Protein AF-A0A1F9D8D3-F1 (afdb_monomer_lite)

pLDDT: mean 87.21, std 15.72, range [47.0, 98.88]

Secondary structure (DSSP, 8-state):
--HHHHHHHHTSBGGGS---HHHHTHHHHHHHHHHHHHTT-----EEEEESS-EEPTTSSEEEEEGGGSSHHHHHHHSSPPPHHHHHHHHHHHHHHHHHHHTTGGGSHHHHHHH--TTPPP-TTGGGT--TT-SSS--SSGGGT-TTGGGS-HHHHHHHHHHHHH-TT--HHHHTTT-HHHHHHHHHHHHHHHTTTTPPPS------SSBGGG--SBHHHHHT-TTTSS-HHHHHHHHHHHHHSPPPSSTTSPPPPHHHHHHHHHHHHHHHHHHHHHHTT-

Structure (mmCIF, N/CA/C/O backbone):
data_AF-A0A1F9D8D3-F1
#
_entry.id   AF-A0A1F9D8D3-F1
#
loop_
_atom_site.group_PDB
_atom_site.id
_atom_site.type_symbol
_atom_site.label_atom_id
_atom_site.label_alt_id
_atom_site.label_comp_id
_atom_site.label_asym_id
_atom_site.label_entity_id
_atom_site.label_seq_id
_atom_site.pdbx_PDB_ins_code
_atom_site.Cartn_x
_atom_site.Cartn_y
_atom_site.Cartn_z
_atom_site.occupancy
_atom_site.B_iso_or_equiv
_atom_site.auth_seq_id
_atom_site.auth_comp_id
_atom_site.auth_asym_id
_atom_site.auth_atom_id
_atom_site.pdbx_PDB_model_num
ATOM 1 N N . MET A 1 1 ? 10.364 -13.398 -25.931 1.00 59.88 1 MET A N 1
ATOM 2 C CA . MET A 1 1 ? 10.672 -12.319 -26.892 1.00 59.88 1 MET A CA 1
ATOM 3 C C . MET A 1 1 ? 11.866 -12.757 -27.737 1.00 59.88 1 MET A C 1
ATOM 5 O O . MET A 1 1 ? 12.707 -13.462 -27.193 1.00 59.88 1 MET A O 1
ATOM 9 N N . ASN A 1 2 ? 11.916 -12.458 -29.042 1.00 74.12 2 ASN A N 1
ATOM 10 C CA . ASN A 1 2 ? 13.133 -12.704 -29.833 1.00 74.12 2 ASN A CA 1
ATOM 11 C C . ASN A 1 2 ? 14.165 -11.592 -29.557 1.00 74.12 2 ASN A C 1
ATOM 13 O O . ASN A 1 2 ? 13.815 -10.548 -29.011 1.00 74.12 2 ASN A O 1
ATOM 17 N N . GLU A 1 3 ? 15.424 -11.826 -29.913 1.00 68.00 3 GLU A N 1
ATOM 18 C CA . GLU A 1 3 ? 16.549 -10.948 -29.563 1.00 68.00 3 GLU A CA 1
ATOM 19 C C . GLU A 1 3 ? 16.385 -9.514 -30.093 1.00 68.00 3 GLU A C 1
ATOM 21 O O . GLU A 1 3 ? 16.572 -8.553 -29.352 1.00 68.00 3 GLU A O 1
ATOM 26 N N . ILE A 1 4 ? 15.899 -9.366 -31.330 1.00 67.56 4 ILE A N 1
ATOM 27 C CA . ILE A 1 4 ? 15.624 -8.061 -31.955 1.00 67.56 4 ILE A CA 1
ATOM 28 C C . ILE A 1 4 ? 14.554 -7.280 -31.179 1.00 67.56 4 ILE A C 1
ATOM 30 O O . ILE A 1 4 ? 14.721 -6.089 -30.919 1.00 67.56 4 ILE A O 1
ATOM 34 N N . ASN A 1 5 ? 13.458 -7.933 -30.776 1.00 77.00 5 ASN A N 1
ATOM 35 C CA . ASN A 1 5 ? 12.409 -7.264 -30.007 1.00 77.00 5 ASN A CA 1
ATOM 36 C C . ASN A 1 5 ? 12.871 -6.922 -28.585 1.00 77.00 5 ASN A C 1
ATOM 38 O O . ASN A 1 5 ? 12.414 -5.922 -28.043 1.00 77.00 5 ASN A O 1
ATOM 42 N N . TYR A 1 6 ? 13.773 -7.714 -27.996 1.00 77.75 6 TYR A N 1
ATOM 43 C CA . TYR A 1 6 ? 14.328 -7.433 -26.672 1.00 77.75 6 TYR A CA 1
ATOM 44 C C . TYR A 1 6 ? 15.252 -6.211 -26.699 1.00 77.75 6 TYR A C 1
ATOM 46 O O . TYR A 1 6 ? 15.084 -5.310 -25.886 1.00 77.75 6 TYR A O 1
ATOM 54 N N . GLN A 1 7 ? 16.140 -6.113 -27.692 1.00 75.44 7 GLN A N 1
ATOM 55 C CA . GLN A 1 7 ? 16.983 -4.926 -27.888 1.00 75.44 7 GLN A CA 1
ATOM 56 C C . GLN A 1 7 ? 16.155 -3.666 -28.173 1.00 75.44 7 GLN A C 1
ATOM 58 O O . GLN A 1 7 ? 16.416 -2.593 -27.625 1.00 75.44 7 GLN A O 1
ATOM 63 N N . LYS A 1 8 ? 15.092 -3.798 -28.976 1.00 82.94 8 LYS A N 1
ATOM 64 C CA . LYS A 1 8 ? 14.133 -2.707 -29.185 1.00 82.94 8 LYS A CA 1
ATOM 65 C C . LYS A 1 8 ? 13.447 -2.293 -27.879 1.00 82.94 8 LYS A C 1
ATOM 67 O O . LYS A 1 8 ? 13.287 -1.105 -27.630 1.00 82.94 8 LYS A O 1
ATOM 72 N N . PHE A 1 9 ? 13.037 -3.253 -27.054 1.00 88.00 9 PHE A N 1
ATOM 73 C CA . PHE A 1 9 ? 12.418 -2.978 -25.758 1.00 88.00 9 PHE A CA 1
ATOM 74 C C . PHE A 1 9 ? 13.375 -2.235 -24.816 1.00 88.00 9 PHE A C 1
ATOM 76 O O . PHE A 1 9 ? 12.980 -1.220 -24.254 1.00 88.00 9 PHE A O 1
ATOM 83 N N . LEU A 1 10 ? 14.634 -2.673 -24.711 1.00 87.69 10 LEU A N 1
ATOM 84 C CA . LEU A 1 10 ? 15.642 -2.010 -23.877 1.00 87.69 10 LEU A CA 1
ATOM 85 C C . LEU A 1 10 ? 15.897 -0.552 -24.289 1.00 87.69 10 LEU A C 1
ATOM 87 O O . LEU A 1 10 ? 16.064 0.305 -23.433 1.00 87.69 10 LEU A O 1
ATOM 91 N N . THR A 1 11 ? 15.867 -0.259 -25.589 1.00 88.81 11 THR A N 1
ATOM 92 C CA . THR A 1 11 ? 16.087 1.093 -26.134 1.00 88.81 11 THR A CA 1
ATOM 93 C C . THR A 1 11 ? 14.813 1.947 -26.205 1.00 88.81 11 THR A C 1
ATOM 95 O O . THR A 1 11 ? 14.853 3.087 -26.664 1.00 88.81 11 THR A O 1
ATOM 98 N N . THR A 1 12 ? 13.666 1.421 -25.762 1.00 93.19 12 THR A N 1
ATOM 99 C CA . THR A 1 12 ? 12.405 2.174 -25.691 1.00 93.19 12 THR A CA 1
ATOM 100 C C . THR A 1 12 ? 12.367 2.998 -24.404 1.00 93.19 12 THR A C 1
ATOM 102 O O . THR A 1 12 ? 12.692 2.484 -23.332 1.00 93.19 12 THR A O 1
ATOM 105 N N . ARG A 1 13 ? 11.949 4.269 -24.493 1.00 95.50 13 ARG A N 1
ATOM 106 C CA . ARG A 1 13 ? 11.722 5.132 -23.320 1.00 95.50 13 ARG A CA 1
ATOM 107 C C . ARG A 1 13 ? 10.575 4.593 -22.479 1.00 95.50 13 ARG A C 1
ATOM 109 O O . ARG A 1 13 ? 9.560 4.166 -23.027 1.00 95.50 13 ARG A O 1
ATOM 116 N N . ILE A 1 14 ? 10.696 4.661 -21.158 1.00 96.12 14 ILE A N 1
ATOM 117 C CA . ILE A 1 14 ? 9.659 4.175 -20.240 1.00 96.12 14 ILE A CA 1
ATOM 118 C C . ILE A 1 14 ? 8.332 4.906 -20.478 1.00 96.12 14 ILE A C 1
ATOM 120 O O . ILE A 1 14 ? 7.277 4.273 -20.474 1.00 96.12 14 ILE A O 1
ATOM 124 N N . CYS A 1 15 ? 8.376 6.210 -20.762 1.00 96.75 15 CYS A N 1
ATOM 125 C CA . CYS A 1 15 ? 7.186 6.997 -21.075 1.00 96.75 15 CYS A CA 1
ATOM 126 C C . CYS A 1 15 ? 6.476 6.612 -22.384 1.00 96.75 15 CYS A C 1
ATOM 128 O O . CYS A 1 15 ? 5.298 6.935 -22.533 1.00 96.75 15 CYS A O 1
ATOM 130 N N . ASP A 1 16 ? 7.157 5.916 -23.299 1.00 96.94 16 ASP A N 1
ATOM 131 C CA . ASP A 1 16 ? 6.591 5.439 -24.566 1.00 96.94 16 ASP A CA 1
ATOM 132 C C . ASP A 1 16 ? 5.997 4.019 -24.444 1.00 96.94 16 ASP A C 1
ATOM 134 O O . ASP A 1 16 ? 5.454 3.487 -25.415 1.00 96.94 16 ASP A O 1
ATOM 138 N N . LEU A 1 17 ? 6.095 3.376 -23.272 1.00 95.38 17 LEU A N 1
ATOM 139 C CA . LEU A 1 17 ? 5.484 2.070 -23.025 1.00 95.38 17 LEU A CA 1
ATOM 140 C C . LEU A 1 17 ? 3.961 2.207 -22.893 1.00 95.38 17 LEU A C 1
ATOM 142 O O . LEU A 1 17 ? 3.459 2.998 -22.103 1.00 95.38 17 LEU A O 1
ATOM 146 N N . GLU A 1 18 ? 3.202 1.381 -23.607 1.00 94.56 18 GLU A N 1
ATOM 147 C CA . GLU A 1 18 ? 1.744 1.334 -23.462 1.00 94.56 18 GLU A CA 1
ATOM 148 C C . GLU A 1 18 ? 1.361 0.417 -22.292 1.00 94.56 18 GLU A C 1
ATOM 150 O O . GLU A 1 18 ? 1.260 -0.801 -22.445 1.00 94.56 18 GLU A O 1
ATOM 155 N N . LEU A 1 19 ? 1.186 0.995 -21.098 1.00 96.44 19 LEU A N 1
ATOM 156 C CA . LEU A 1 19 ? 0.877 0.248 -19.872 1.00 96.44 19 LEU A CA 1
ATOM 157 C C . LEU A 1 19 ? -0.517 0.596 -19.325 1.00 96.44 19 LEU A C 1
ATOM 159 O O . LEU A 1 19 ? -0.815 1.767 -19.078 1.00 96.44 19 LEU A O 1
ATOM 163 N N . ASP A 1 20 ? -1.336 -0.425 -19.036 1.00 96.19 20 ASP A N 1
ATOM 164 C CA . ASP A 1 20 ? -2.624 -0.283 -18.339 1.00 96.19 20 ASP A CA 1
ATOM 165 C C . ASP A 1 20 ? -2.621 -1.039 -17.004 1.00 96.19 20 ASP A C 1
ATOM 167 O O . ASP A 1 20 ? -2.599 -2.270 -16.937 1.00 96.19 20 ASP A O 1
ATOM 171 N N . VAL A 1 21 ? -2.688 -0.281 -15.908 1.00 97.31 21 VAL A N 1
ATOM 172 C CA . VAL A 1 21 ? -2.700 -0.831 -14.548 1.00 97.31 21 VAL A CA 1
ATOM 173 C C . VAL A 1 21 ? -3.919 -1.716 -14.288 1.00 97.31 21 VAL A C 1
ATOM 175 O O . VAL A 1 21 ? -3.817 -2.696 -13.550 1.00 97.31 21 VAL A O 1
ATOM 178 N N . ASN A 1 22 ? -5.067 -1.422 -14.902 1.00 96.56 22 ASN A N 1
ATOM 179 C CA . ASN A 1 22 ? -6.290 -2.197 -14.708 1.00 96.56 22 ASN A CA 1
ATOM 180 C C . ASN A 1 22 ? -6.189 -3.569 -15.361 1.00 96.56 22 ASN A C 1
ATOM 182 O O . ASN A 1 22 ? -6.696 -4.539 -14.798 1.00 96.56 22 ASN A O 1
ATOM 186 N N . GLU A 1 23 ? -5.523 -3.653 -16.513 1.00 96.62 23 GLU A N 1
ATOM 187 C CA . GLU A 1 23 ? -5.262 -4.912 -17.200 1.00 96.62 23 GLU A CA 1
ATOM 188 C C . GLU A 1 23 ? -4.209 -5.729 -16.441 1.00 96.62 23 GLU A C 1
ATOM 190 O O . GLU A 1 23 ? -4.493 -6.844 -15.989 1.00 96.62 23 GLU A O 1
ATOM 195 N N . SER A 1 24 ? -3.030 -5.149 -16.198 1.00 96.00 24 SER A N 1
ATOM 196 C CA . SER A 1 24 ? -1.906 -5.830 -15.542 1.00 96.00 24 SER A CA 1
ATOM 197 C C . SER A 1 24 ? -2.245 -6.345 -14.139 1.00 96.00 24 SER A C 1
ATOM 199 O O . SER A 1 24 ? -1.792 -7.420 -13.731 1.00 96.00 24 SER A O 1
ATOM 201 N N . MET A 1 25 ? -3.067 -5.601 -13.391 1.00 97.25 25 MET A N 1
ATOM 202 C CA . MET A 1 25 ? -3.393 -5.896 -11.992 1.00 97.25 25 MET A CA 1
ATOM 203 C C . MET A 1 25 ? -4.786 -6.507 -11.808 1.00 97.25 25 MET A C 1
ATOM 205 O O . MET A 1 25 ? -5.188 -6.760 -10.669 1.00 97.25 25 MET A O 1
ATOM 209 N N . ALA A 1 26 ? -5.513 -6.806 -12.892 1.00 97.81 26 ALA A N 1
ATOM 210 C CA . ALA A 1 26 ? -6.924 -7.207 -12.870 1.00 97.81 26 ALA A CA 1
ATOM 211 C C . ALA A 1 26 ? -7.250 -8.293 -11.830 1.00 97.81 26 ALA A C 1
ATOM 213 O O . ALA A 1 26 ? -8.232 -8.201 -11.086 1.00 97.81 26 ALA A O 1
ATOM 214 N N . HIS A 1 27 ? -6.419 -9.335 -11.752 1.00 97.25 27 HIS A N 1
ATOM 215 C CA . HIS A 1 27 ? -6.634 -10.462 -10.845 1.00 97.25 27 HIS A CA 1
ATOM 216 C C . HIS A 1 27 ? -6.454 -10.083 -9.363 1.00 97.25 27 HIS A C 1
ATOM 218 O O . HIS A 1 27 ? -7.226 -10.542 -8.516 1.00 97.25 27 HIS A O 1
ATOM 224 N N . LEU A 1 28 ? -5.490 -9.213 -9.050 1.00 98.38 28 LEU A N 1
ATOM 225 C CA . LEU A 1 28 ? -5.250 -8.691 -7.701 1.00 98.38 28 LEU A CA 1
ATOM 226 C C . LEU A 1 28 ? -6.331 -7.678 -7.319 1.00 98.38 28 LEU A C 1
ATOM 228 O O . LEU A 1 28 ? -6.905 -7.764 -6.235 1.00 98.38 28 LEU A O 1
ATOM 232 N N . PHE A 1 29 ? -6.706 -6.794 -8.244 1.00 98.62 29 PHE A N 1
ATOM 233 C CA . PHE A 1 29 ? -7.793 -5.834 -8.053 1.00 98.62 29 PHE A CA 1
ATOM 234 C C . PHE A 1 29 ? -9.133 -6.520 -7.824 1.00 98.62 29 PHE A C 1
ATOM 236 O O . PHE A 1 29 ? -9.887 -6.108 -6.947 1.00 98.62 29 PHE A O 1
ATOM 243 N N . LYS A 1 30 ? -9.423 -7.619 -8.527 1.00 98.50 30 LYS A N 1
ATOM 244 C CA . LYS A 1 30 ? -10.623 -8.426 -8.270 1.00 98.50 30 LYS A CA 1
ATOM 245 C C . LYS A 1 30 ? -10.649 -8.969 -6.839 1.00 98.50 30 LYS A C 1
ATOM 247 O O . LYS A 1 30 ? -11.712 -8.975 -6.216 1.00 98.50 30 LYS A O 1
ATOM 252 N N . ARG A 1 31 ? -9.500 -9.415 -6.316 1.00 98.50 31 ARG A N 1
ATOM 253 C CA . ARG A 1 31 ? -9.375 -9.886 -4.929 1.00 98.50 31 ARG A CA 1
ATOM 254 C C . ARG A 1 31 ? -9.556 -8.741 -3.936 1.00 98.50 31 ARG A C 1
ATOM 256 O O . ARG A 1 31 ? -10.418 -8.852 -3.072 1.00 98.50 31 ARG A O 1
ATOM 263 N N . LEU A 1 32 ? -8.824 -7.641 -4.100 1.00 98.75 32 LEU A N 1
ATOM 264 C CA . LEU A 1 32 ? -8.936 -6.464 -3.236 1.00 98.75 32 LEU A CA 1
ATOM 265 C C . LEU A 1 32 ? -10.369 -5.914 -3.218 1.00 98.75 32 LEU A C 1
ATOM 267 O O . LEU A 1 32 ? -10.933 -5.668 -2.158 1.00 98.75 32 LEU A O 1
ATOM 271 N N . LYS A 1 33 ? -11.007 -5.803 -4.388 1.00 98.56 33 LYS A N 1
ATOM 272 C CA . LYS A 1 33 ? -12.400 -5.356 -4.516 1.00 98.56 33 LYS A CA 1
ATOM 273 C C . LYS A 1 33 ? -13.371 -6.270 -3.774 1.00 98.56 33 LYS A C 1
ATOM 275 O O . LYS A 1 33 ? -14.343 -5.785 -3.203 1.00 98.56 33 LYS A O 1
ATOM 280 N N . LYS A 1 34 ? -13.127 -7.586 -3.772 1.00 98.56 34 LYS A N 1
ATOM 281 C CA . LYS A 1 34 ? -13.914 -8.527 -2.967 1.00 98.56 34 LYS A CA 1
ATOM 282 C C . LYS A 1 34 ? -13.719 -8.252 -1.474 1.00 98.56 34 LYS A C 1
ATOM 284 O O . LYS A 1 34 ? -14.718 -8.128 -0.780 1.00 98.56 34 LYS A O 1
ATOM 289 N N . GLU A 1 35 ? -12.475 -8.130 -1.016 1.00 98.62 35 GLU A N 1
ATOM 290 C CA . GLU A 1 35 ? -12.149 -7.872 0.396 1.00 98.62 35 GLU A CA 1
ATOM 291 C C . GLU A 1 35 ? -12.811 -6.570 0.887 1.00 98.62 35 GLU A C 1
ATOM 293 O O . GLU A 1 35 ? -13.525 -6.586 1.884 1.00 98.62 35 GLU A O 1
ATOM 298 N N . LEU A 1 36 ? -12.713 -5.472 0.131 1.00 98.62 36 LEU A N 1
ATOM 299 C CA . LEU A 1 36 ? -13.380 -4.204 0.470 1.00 98.62 36 LEU A CA 1
ATOM 300 C C . LEU A 1 36 ? -14.911 -4.321 0.510 1.00 98.62 36 LEU A C 1
ATOM 302 O O . LEU A 1 36 ? -15.562 -3.791 1.414 1.00 98.62 36 LEU A O 1
ATOM 306 N N . ARG A 1 37 ? -15.498 -5.032 -0.460 1.00 98.19 37 ARG A N 1
ATOM 307 C CA . ARG A 1 37 ? -16.950 -5.233 -0.543 1.00 98.19 37 ARG A CA 1
ATOM 308 C C . ARG A 1 37 ? -17.484 -6.064 0.619 1.00 98.19 37 ARG A C 1
ATOM 310 O O . ARG A 1 37 ? -18.568 -5.759 1.110 1.00 98.19 37 ARG A O 1
ATOM 317 N N . ASP A 1 38 ? -16.750 -7.084 1.053 1.00 98.06 38 ASP A N 1
ATOM 318 C CA . ASP A 1 38 ? -17.148 -7.929 2.184 1.00 98.06 38 ASP A CA 1
ATOM 319 C C . ASP A 1 38 ? -17.270 -7.093 3.479 1.00 98.06 38 ASP A C 1
ATOM 321 O O . ASP A 1 38 ? -18.136 -7.361 4.311 1.00 98.06 38 ASP A O 1
ATOM 325 N N . HIS A 1 39 ? -16.508 -5.997 3.578 1.00 98.19 39 HIS A N 1
ATOM 326 C CA . HIS A 1 39 ? -16.597 -4.998 4.650 1.00 98.19 39 HIS A CA 1
ATOM 327 C C . HIS A 1 39 ? -17.449 -3.763 4.307 1.00 98.19 39 HIS A C 1
ATOM 329 O O . HIS A 1 39 ? -17.473 -2.796 5.066 1.00 98.19 39 HIS A O 1
ATOM 335 N N . ARG A 1 40 ? -18.190 -3.783 3.189 1.00 98.44 40 ARG A N 1
ATOM 336 C CA . ARG A 1 40 ? -19.093 -2.700 2.748 1.00 98.44 40 ARG A CA 1
ATOM 337 C C . ARG A 1 40 ? -18.404 -1.331 2.605 1.00 98.44 40 ARG A C 1
ATOM 339 O O . ARG A 1 40 ? -19.054 -0.295 2.753 1.00 98.44 40 ARG A O 1
ATOM 346 N N . ILE A 1 41 ? -17.112 -1.323 2.281 1.00 98.56 41 ILE A N 1
ATOM 347 C CA . ILE A 1 41 ? -16.362 -0.109 1.948 1.00 98.56 41 ILE A CA 1
ATOM 348 C C . ILE A 1 41 ? -16.681 0.257 0.494 1.00 98.56 41 ILE A C 1
ATOM 350 O O . ILE A 1 41 ? -16.444 -0.543 -0.412 1.00 98.56 41 ILE A O 1
ATOM 354 N N . LEU A 1 42 ? -17.237 1.453 0.266 1.00 98.31 42 LEU A N 1
ATOM 355 C CA . LEU A 1 42 ? -17.640 1.903 -1.076 1.00 98.31 42 LEU A CA 1
ATOM 356 C C . LEU A 1 42 ? -16.485 2.512 -1.884 1.00 98.31 42 LEU A C 1
ATOM 358 O O . LEU A 1 42 ? -16.558 2.569 -3.111 1.00 98.31 42 LEU A O 1
ATOM 362 N N . LEU A 1 43 ? -15.412 2.947 -1.217 1.00 98.31 43 LEU A N 1
ATOM 363 C CA . LEU A 1 43 ? -14.237 3.504 -1.880 1.00 98.31 43 LEU A CA 1
ATOM 364 C C . LEU A 1 43 ? -13.572 2.478 -2.811 1.00 98.31 43 LEU A C 1
ATOM 366 O O . LEU A 1 43 ? -13.170 1.397 -2.379 1.00 98.31 43 LEU A O 1
ATOM 370 N N . TRP A 1 44 ? -13.349 2.884 -4.060 1.00 98.25 44 TRP A N 1
ATOM 371 C CA . TRP A 1 44 ? -12.373 2.264 -4.950 1.00 98.25 44 TRP A CA 1
ATOM 372 C C . TRP A 1 44 ? -11.246 3.269 -5.235 1.00 98.25 44 TRP A C 1
ATOM 374 O O . TRP A 1 44 ? -11.543 4.343 -5.770 1.00 98.25 44 TRP A O 1
ATOM 384 N N . PRO A 1 45 ? -9.988 2.974 -4.852 1.00 98.19 45 PRO A N 1
ATOM 385 C CA . PRO A 1 45 ? -8.866 3.866 -5.119 1.00 98.19 45 PRO A CA 1
ATOM 386 C C . PRO A 1 45 ? -8.613 4.090 -6.614 1.00 98.19 45 PRO A C 1
ATOM 388 O O . PRO A 1 45 ? -9.007 3.301 -7.474 1.00 98.19 45 PRO A O 1
ATOM 391 N N . ASP A 1 46 ? -7.927 5.186 -6.906 1.00 98.19 46 ASP A N 1
ATOM 392 C CA . ASP A 1 46 ? -7.502 5.572 -8.246 1.00 98.19 46 ASP A CA 1
ATOM 393 C C . ASP A 1 46 ? -6.080 5.052 -8.498 1.00 98.19 46 ASP A C 1
ATOM 395 O O . ASP A 1 46 ? -5.095 5.675 -8.111 1.00 98.19 46 ASP A O 1
ATOM 399 N N . PHE A 1 47 ? -5.970 3.858 -9.074 1.00 98.62 47 PHE A N 1
ATOM 400 C CA . PHE A 1 47 ? -4.675 3.231 -9.330 1.00 98.62 47 PHE A CA 1
ATOM 401 C C . PHE A 1 47 ? -4.036 3.771 -10.612 1.00 98.62 47 PHE A C 1
ATOM 403 O O . PHE A 1 47 ? -4.722 3.960 -11.616 1.00 98.62 47 PHE A O 1
ATOM 410 N N . TYR A 1 48 ? -2.719 3.965 -10.592 1.00 98.50 48 TYR A N 1
ATOM 411 C CA . TYR A 1 48 ? -1.917 4.343 -11.759 1.00 98.50 48 TYR A CA 1
ATOM 412 C C . TYR A 1 48 ? -0.523 3.716 -11.676 1.00 98.50 48 TYR A C 1
ATOM 414 O O . TYR A 1 48 ? -0.095 3.291 -10.604 1.00 98.50 48 TYR A O 1
ATOM 422 N N . PHE A 1 49 ? 0.188 3.663 -12.804 1.00 98.38 49 PHE A N 1
ATOM 423 C CA . PHE A 1 49 ? 1.593 3.268 -12.808 1.00 98.38 49 PHE A CA 1
ATOM 424 C C . PHE A 1 49 ? 2.505 4.460 -12.507 1.00 98.38 49 PHE A C 1
ATOM 426 O O . PHE A 1 49 ? 2.445 5.487 -13.188 1.00 98.38 49 PHE A O 1
ATOM 433 N N . GLY A 1 50 ? 3.364 4.304 -11.509 1.00 97.06 50 GLY A N 1
ATOM 434 C CA . GLY A 1 50 ? 4.423 5.243 -11.163 1.00 97.06 50 GLY A CA 1
ATOM 435 C C . GLY A 1 50 ? 5.760 4.540 -10.957 1.00 97.06 50 GLY A C 1
ATOM 436 O O . GLY A 1 50 ? 5.907 3.359 -11.272 1.00 97.06 50 GLY A O 1
ATOM 437 N N . ASN A 1 51 ? 6.750 5.266 -10.450 1.00 93.19 51 ASN A N 1
ATOM 438 C CA . ASN A 1 51 ? 8.092 4.740 -10.184 1.00 93.19 51 ASN A CA 1
ATOM 439 C C . ASN A 1 51 ? 8.175 3.869 -8.914 1.00 93.19 51 ASN A C 1
ATOM 441 O O . ASN A 1 51 ? 8.976 2.939 -8.864 1.00 93.19 51 ASN A O 1
ATOM 445 N N . GLU A 1 52 ? 7.341 4.133 -7.907 1.00 93.75 52 GLU A N 1
ATOM 446 C CA . GLU A 1 52 ? 7.338 3.413 -6.627 1.00 93.75 52 GLU A CA 1
ATOM 447 C C . GLU A 1 52 ? 5.920 3.154 -6.091 1.00 93.75 52 GLU A C 1
ATOM 449 O O . GLU A 1 52 ? 4.937 3.685 -6.610 1.00 93.75 52 GLU A O 1
ATOM 454 N N . TRP A 1 53 ? 5.798 2.308 -5.064 1.00 95.88 53 TRP A N 1
ATOM 455 C CA . TRP A 1 53 ? 4.540 2.121 -4.336 1.00 95.88 53 TRP A CA 1
ATOM 456 C C . TRP A 1 53 ? 4.232 3.344 -3.475 1.00 95.88 53 TRP A C 1
ATOM 458 O O . TRP A 1 53 ? 5.123 3.875 -2.816 1.00 95.88 53 TRP A O 1
ATOM 468 N N . GLY A 1 54 ? 2.963 3.748 -3.420 1.00 96.75 54 GLY A N 1
ATOM 469 C CA . GLY A 1 54 ? 2.533 4.741 -2.440 1.00 96.75 54 GLY A CA 1
ATOM 470 C C . GLY A 1 54 ? 1.153 5.328 -2.697 1.00 96.75 54 GLY A C 1
ATOM 471 O O . GLY A 1 54 ? 0.731 5.523 -3.838 1.00 96.75 54 GLY A O 1
ATOM 472 N N . CYS A 1 55 ? 0.448 5.663 -1.625 1.00 97.94 55 CYS A N 1
ATOM 473 C CA . CYS A 1 55 ? -0.752 6.482 -1.665 1.00 97.94 55 CYS A CA 1
ATOM 474 C C . CYS A 1 55 ? -0.381 7.967 -1.599 1.00 97.94 55 CYS A C 1
ATOM 476 O O . CYS A 1 55 ? 0.294 8.425 -0.676 1.00 97.94 55 CYS A O 1
ATOM 478 N N . VAL A 1 56 ? -0.880 8.764 -2.545 1.00 97.12 56 VAL A N 1
ATOM 479 C CA . VAL A 1 56 ? -0.612 10.206 -2.547 1.00 97.12 56 VAL A CA 1
ATOM 480 C C . VAL A 1 56 ? -1.278 10.857 -1.331 1.00 97.12 56 VAL A C 1
ATOM 482 O O . VAL A 1 56 ? -2.469 10.669 -1.074 1.00 97.12 56 VAL A O 1
ATOM 485 N N . ASN A 1 57 ? -0.506 11.645 -0.577 1.00 95.88 57 ASN A N 1
ATOM 486 C CA . ASN A 1 57 ? -0.931 12.237 0.693 1.00 95.88 57 ASN A CA 1
ATOM 487 C C . ASN A 1 57 ? -2.290 12.954 0.582 1.00 95.88 57 ASN A C 1
ATOM 489 O O . ASN A 1 57 ? -2.447 13.912 -0.184 1.00 95.88 57 ASN A O 1
ATOM 493 N N . LYS A 1 58 ? -3.264 12.525 1.396 1.00 96.94 58 LYS A N 1
ATOM 494 C CA . LYS A 1 58 ? -4.648 13.042 1.434 1.00 96.94 58 LYS A CA 1
ATOM 495 C C . LYS A 1 58 ? -5.420 12.905 0.108 1.00 96.94 58 LYS A C 1
ATOM 497 O O . LYS A 1 58 ? -6.371 13.659 -0.121 1.00 96.94 58 LYS A O 1
ATOM 502 N N . LYS A 1 59 ? -5.041 11.965 -0.760 1.00 98.19 59 LYS A N 1
ATOM 503 C CA . LYS A 1 59 ? -5.713 11.642 -2.033 1.00 98.19 59 LYS A CA 1
ATOM 504 C C . LYS A 1 59 ? -6.100 10.171 -2.072 1.00 98.19 59 LYS A C 1
ATOM 506 O O . LYS A 1 59 ? -5.615 9.379 -1.282 1.00 98.19 59 LYS A O 1
ATOM 511 N N . ILE A 1 60 ? -6.968 9.797 -3.003 1.00 98.38 60 ILE A N 1
ATOM 512 C CA . ILE A 1 60 ? -7.356 8.387 -3.182 1.00 98.38 60 ILE A CA 1
ATOM 513 C C . ILE A 1 60 ? -6.499 7.662 -4.226 1.00 98.38 60 ILE A C 1
ATOM 515 O O . ILE A 1 60 ? -6.818 6.534 -4.593 1.00 98.38 60 ILE A O 1
ATOM 519 N 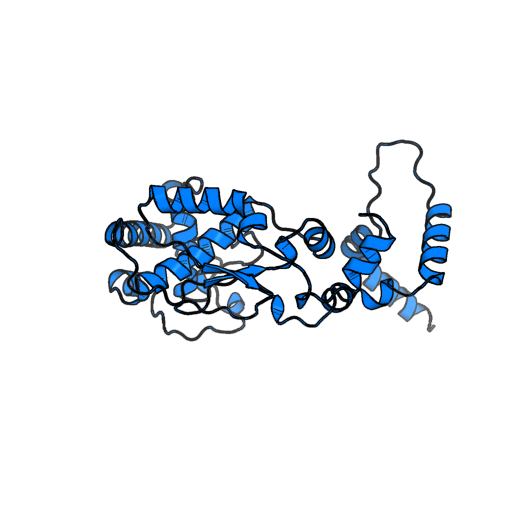N . SER A 1 61 ? -5.467 8.328 -4.746 1.00 98.62 61 SER A N 1
ATOM 520 C CA . SER A 1 61 ? -4.638 7.811 -5.828 1.00 98.62 61 SER A CA 1
ATOM 521 C C . SER A 1 61 ? -3.478 6.982 -5.283 1.00 98.62 61 SER A C 1
ATOM 523 O O . SER A 1 61 ? -2.745 7.448 -4.408 1.00 98.62 61 SER A O 1
ATOM 525 N N . ILE A 1 62 ? -3.316 5.770 -5.815 1.00 98.69 62 ILE A N 1
ATOM 526 C CA . ILE A 1 62 ? -2.298 4.798 -5.403 1.00 98.69 62 ILE A CA 1
ATOM 527 C C . ILE A 1 62 ? -1.384 4.506 -6.591 1.00 98.69 62 ILE A C 1
ATOM 529 O O . ILE A 1 62 ? -1.841 4.019 -7.628 1.00 98.69 62 ILE A O 1
ATOM 533 N N . SER A 1 63 ? -0.096 4.783 -6.412 1.00 98.50 63 SER A N 1
ATOM 534 C CA . SER A 1 63 ? 0.953 4.410 -7.351 1.00 98.50 63 SER A CA 1
ATOM 535 C C . SER A 1 63 ? 1.274 2.924 -7.219 1.00 98.50 63 SER A C 1
ATOM 537 O O . SER A 1 63 ? 1.497 2.414 -6.117 1.00 98.50 63 SER A O 1
ATOM 539 N N . VAL A 1 64 ? 1.296 2.238 -8.358 1.00 98.25 64 VAL A N 1
ATOM 540 C CA . VAL A 1 64 ? 1.828 0.887 -8.538 1.00 98.25 64 VAL A CA 1
ATOM 541 C C . VAL A 1 64 ? 3.123 1.023 -9.340 1.00 98.25 64 VAL A C 1
ATOM 543 O O . VAL A 1 64 ? 3.102 1.699 -10.367 1.00 98.25 64 VAL A O 1
ATOM 546 N N . PRO A 1 65 ? 4.237 0.382 -8.959 1.00 97.06 65 PRO A N 1
ATOM 547 C CA . PRO A 1 65 ? 5.446 0.451 -9.762 1.00 97.06 65 PRO A CA 1
ATOM 548 C C . PRO A 1 65 ? 5.235 -0.099 -11.177 1.00 97.06 65 PRO A C 1
ATOM 550 O O . PRO A 1 65 ? 4.758 -1.226 -11.352 1.00 97.06 65 PRO A O 1
ATOM 553 N N . PHE A 1 66 ? 5.601 0.687 -12.191 1.00 97.06 66 PHE A N 1
ATOM 554 C CA . PHE A 1 66 ? 5.399 0.346 -13.603 1.00 97.06 66 PHE A CA 1
ATOM 555 C C . PHE A 1 66 ? 6.109 -0.950 -13.997 1.00 97.06 66 PHE A C 1
ATOM 557 O O . PHE A 1 66 ? 5.610 -1.698 -14.835 1.00 97.06 66 PHE A O 1
ATOM 564 N N . TYR A 1 67 ? 7.224 -1.280 -13.340 1.00 94.81 67 TYR A N 1
ATOM 565 C CA . TYR A 1 67 ? 7.966 -2.504 -13.618 1.00 94.81 67 TYR A CA 1
ATOM 566 C C . TYR A 1 67 ? 7.202 -3.794 -13.259 1.00 94.81 67 TYR A C 1
ATOM 568 O O . TYR A 1 67 ? 7.609 -4.894 -13.627 1.00 94.81 67 TYR A O 1
ATOM 576 N N . LEU A 1 68 ? 6.047 -3.684 -12.590 1.00 96.00 68 LEU A N 1
ATOM 577 C CA . LEU A 1 68 ? 5.120 -4.794 -12.352 1.00 96.00 68 LEU A CA 1
ATOM 578 C C . LEU A 1 68 ? 4.087 -4.987 -13.477 1.00 96.00 68 LEU A C 1
ATOM 580 O O . LEU A 1 68 ? 3.276 -5.916 -13.393 1.00 96.00 68 LEU A O 1
ATOM 584 N N . ALA A 1 69 ? 4.093 -4.149 -14.516 1.00 95.62 69 ALA A N 1
ATOM 585 C CA . ALA A 1 69 ? 3.065 -4.150 -15.552 1.00 95.62 69 ALA A CA 1
ATOM 586 C C . ALA A 1 69 ? 3.121 -5.382 -16.467 1.00 95.62 69 ALA A C 1
ATOM 588 O O . ALA A 1 69 ? 2.090 -6.014 -16.708 1.00 95.62 69 ALA A O 1
ATOM 589 N N . THR A 1 70 ? 4.313 -5.752 -16.947 1.00 93.38 70 THR A N 1
ATOM 590 C CA . THR A 1 70 ? 4.497 -6.810 -17.957 1.00 93.38 70 THR A CA 1
ATOM 591 C C . THR A 1 70 ? 5.530 -7.857 -17.521 1.00 93.38 70 THR A C 1
ATOM 593 O O . THR A 1 70 ? 6.345 -7.593 -16.631 1.00 93.38 70 THR A O 1
ATOM 596 N N . PRO A 1 71 ? 5.517 -9.075 -18.100 1.00 90.69 71 PRO A N 1
ATOM 597 C CA . PRO A 1 71 ? 6.543 -10.089 -17.840 1.00 90.69 71 PRO A CA 1
ATOM 598 C C . PRO A 1 71 ? 7.973 -9.628 -18.159 1.00 90.69 71 PRO A C 1
ATOM 600 O O . PRO A 1 71 ? 8.911 -10.021 -17.465 1.00 90.69 71 PRO A O 1
ATOM 603 N N . GLU A 1 72 ? 8.146 -8.803 -19.188 1.00 90.12 72 GLU A N 1
ATOM 604 C CA . GLU A 1 72 ? 9.440 -8.273 -19.621 1.00 90.12 72 GLU A CA 1
ATOM 605 C C . GLU A 1 72 ? 10.029 -7.336 -18.567 1.00 90.12 72 GLU A C 1
ATOM 607 O O . GLU A 1 72 ? 11.150 -7.552 -18.112 1.00 90.12 72 GLU A O 1
ATOM 612 N N . LEU A 1 73 ? 9.239 -6.365 -18.103 1.00 93.19 73 LEU A N 1
ATOM 613 C CA . LEU A 1 73 ? 9.649 -5.427 -17.057 1.00 93.19 73 LEU A CA 1
ATOM 614 C C . LEU A 1 73 ? 9.942 -6.144 -15.731 1.00 93.19 73 LEU A C 1
ATOM 616 O O . LEU A 1 73 ? 10.948 -5.884 -15.077 1.00 93.19 73 LEU A O 1
ATOM 620 N N . LYS A 1 74 ? 9.114 -7.133 -15.383 1.00 90.75 74 LYS A N 1
ATOM 621 C CA . LYS A 1 74 ? 9.343 -8.024 -14.238 1.00 90.75 74 LYS A CA 1
ATOM 622 C C . LYS A 1 74 ? 10.670 -8.772 -14.345 1.00 90.75 74 LYS A C 1
ATOM 624 O O . LYS A 1 74 ? 11.357 -8.980 -13.350 1.00 90.75 74 LYS A O 1
ATOM 629 N N . THR A 1 75 ? 11.031 -9.202 -15.549 1.00 86.94 75 THR A N 1
ATOM 630 C CA . THR A 1 75 ? 12.293 -9.910 -15.772 1.00 86.94 75 THR A CA 1
ATOM 631 C C . THR A 1 75 ? 13.492 -8.984 -15.569 1.00 86.94 75 THR A C 1
ATOM 633 O O . THR A 1 75 ? 14.466 -9.431 -14.966 1.00 86.94 75 THR A O 1
ATOM 636 N N . LEU A 1 76 ? 13.403 -7.719 -16.004 1.00 87.56 76 LEU A N 1
ATOM 637 C CA . LEU A 1 76 ? 14.443 -6.709 -15.768 1.00 87.56 76 LEU A CA 1
ATOM 638 C C . LEU A 1 76 ? 14.637 -6.407 -14.280 1.00 87.56 76 LEU A C 1
ATOM 640 O O . LEU A 1 76 ? 15.769 -6.363 -13.809 1.00 87.56 76 LEU A O 1
ATOM 644 N N . GLU A 1 77 ? 13.543 -6.291 -13.526 1.00 89.00 77 GLU A N 1
ATOM 645 C CA . GLU A 1 77 ? 13.610 -6.041 -12.082 1.00 89.00 77 GLU A CA 1
ATOM 646 C C . GLU A 1 77 ? 14.300 -7.185 -11.315 1.00 89.00 77 GLU A C 1
ATOM 648 O O . GLU A 1 77 ? 15.024 -6.980 -10.340 1.00 89.00 77 GLU A O 1
ATOM 653 N N . GLY A 1 78 ? 14.111 -8.425 -11.771 1.00 79.88 78 GLY A N 1
ATOM 654 C CA . GLY A 1 78 ? 14.831 -9.605 -11.293 1.00 79.88 78 GLY A CA 1
ATOM 655 C C . GLY A 1 78 ? 14.386 -10.156 -9.930 1.00 79.88 78 GLY A C 1
ATOM 656 O O . GLY A 1 78 ? 14.450 -11.375 -9.741 1.00 79.88 78 GLY A O 1
ATOM 657 N N . ASP A 1 79 ? 13.909 -9.312 -9.009 1.00 80.06 79 ASP A N 1
ATOM 658 C CA . ASP A 1 79 ? 13.349 -9.696 -7.701 1.00 80.06 79 ASP A CA 1
ATOM 659 C C . ASP A 1 79 ? 11.874 -9.286 -7.582 1.00 80.06 79 ASP A C 1
ATOM 661 O O . ASP A 1 79 ? 11.486 -8.370 -6.862 1.00 80.06 79 ASP A O 1
ATOM 665 N N . VAL A 1 80 ? 11.034 -9.948 -8.378 1.00 83.50 80 VAL A N 1
ATOM 666 C CA . VAL A 1 80 ? 9.615 -9.602 -8.488 1.00 83.50 80 VAL A CA 1
ATOM 667 C C . VAL A 1 80 ? 8.848 -10.133 -7.277 1.00 83.50 80 VAL A C 1
ATOM 669 O O . VAL A 1 80 ? 8.867 -11.349 -7.045 1.00 83.50 80 VAL A O 1
ATOM 672 N N . PRO A 1 81 ? 8.092 -9.280 -6.562 1.00 89.62 81 PRO A N 1
ATOM 673 C CA . PRO A 1 81 ? 7.270 -9.723 -5.449 1.00 89.62 81 PRO A CA 1
ATOM 674 C C . PRO A 1 81 ? 6.205 -10.719 -5.916 1.00 89.62 81 PRO A C 1
ATOM 676 O O . PRO A 1 81 ? 5.595 -10.593 -6.982 1.00 89.62 81 PRO A O 1
ATOM 679 N N . THR A 1 82 ? 5.943 -11.718 -5.084 1.00 94.12 82 THR A N 1
ATOM 680 C CA . THR A 1 82 ? 4.850 -12.668 -5.285 1.00 94.12 82 THR A CA 1
ATOM 681 C C . THR A 1 82 ? 3.492 -11.966 -5.229 1.00 94.12 82 THR A C 1
ATOM 683 O O . THR A 1 82 ? 3.328 -10.906 -4.627 1.00 94.12 82 THR A O 1
ATOM 686 N N . ASN A 1 83 ? 2.455 -12.601 -5.779 1.00 95.69 83 ASN A N 1
ATOM 687 C CA . ASN A 1 83 ? 1.093 -12.061 -5.714 1.00 95.69 83 ASN A CA 1
ATOM 688 C C . ASN A 1 83 ? 0.608 -11.790 -4.276 1.00 95.69 83 ASN A C 1
ATOM 690 O O . ASN A 1 83 ? -0.177 -10.869 -4.066 1.00 95.69 83 ASN A O 1
ATOM 694 N N . GLU A 1 84 ? 1.043 -12.575 -3.284 1.00 95.88 84 GLU A N 1
ATOM 695 C CA . GLU A 1 84 ? 0.674 -12.330 -1.881 1.00 95.88 84 GLU A CA 1
ATOM 696 C C . GLU A 1 84 ? 1.423 -11.126 -1.293 1.00 95.88 84 GLU A C 1
ATOM 698 O O . GLU A 1 84 ? 0.837 -10.369 -0.523 1.00 95.88 84 GLU A O 1
ATOM 703 N N . GLU A 1 85 ? 2.681 -10.909 -1.676 1.00 95.75 85 GLU A N 1
ATOM 704 C CA . GLU A 1 85 ? 3.441 -9.710 -1.304 1.00 95.75 85 GLU A CA 1
ATOM 705 C C . GLU A 1 85 ? 2.821 -8.459 -1.924 1.00 95.75 85 GLU A C 1
ATOM 707 O O . GLU A 1 85 ? 2.519 -7.506 -1.211 1.00 95.75 85 GLU A O 1
ATOM 712 N N . ILE A 1 86 ? 2.486 -8.503 -3.214 1.00 97.25 86 ILE A N 1
ATOM 713 C CA . ILE A 1 86 ? 1.792 -7.394 -3.872 1.00 97.25 86 ILE A CA 1
ATOM 714 C C . ILE A 1 86 ? 0.435 -7.119 -3.207 1.00 97.25 86 ILE A C 1
ATOM 716 O O . ILE A 1 86 ? 0.085 -5.965 -2.971 1.00 97.25 86 ILE A O 1
ATOM 720 N N . MET A 1 87 ? -0.332 -8.159 -2.855 1.00 98.19 87 MET A N 1
ATOM 721 C CA . MET A 1 87 ? -1.589 -7.976 -2.118 1.00 98.19 87 MET A CA 1
ATOM 722 C C . MET A 1 87 ? -1.379 -7.316 -0.756 1.00 98.19 87 MET A C 1
ATOM 724 O O . MET A 1 87 ? -2.217 -6.518 -0.339 1.00 98.19 87 MET A O 1
ATOM 728 N N . LYS A 1 88 ? -0.293 -7.629 -0.042 1.00 98.12 88 LYS A N 1
ATOM 729 C CA . LYS A 1 88 ? 0.007 -6.973 1.234 1.00 98.12 88 LYS A CA 1
ATOM 730 C C . LYS A 1 88 ? 0.240 -5.478 1.051 1.00 98.12 88 LYS A C 1
ATOM 732 O O . LYS A 1 88 ? -0.360 -4.716 1.810 1.00 98.12 88 LYS A O 1
ATOM 737 N N . THR A 1 89 ? 1.016 -5.080 0.046 1.00 98.06 89 THR A N 1
ATOM 738 C CA . THR A 1 89 ? 1.251 -3.665 -0.272 1.00 98.06 89 THR A CA 1
ATOM 739 C C . THR A 1 89 ? -0.032 -2.980 -0.739 1.00 98.06 89 THR A C 1
ATOM 741 O O . THR A 1 89 ? -0.397 -1.942 -0.203 1.00 98.06 89 THR A O 1
ATOM 744 N N . LEU A 1 90 ? -0.815 -3.604 -1.627 1.00 98.62 90 LEU A N 1
ATOM 745 C CA . LEU A 1 90 ? -2.100 -3.054 -2.078 1.00 98.62 90 LEU A CA 1
ATOM 746 C C . LEU A 1 90 ? -3.061 -2.764 -0.920 1.00 98.62 90 LEU A C 1
ATOM 748 O O . LEU A 1 90 ? -3.706 -1.717 -0.905 1.00 98.62 90 LEU A O 1
ATOM 752 N N . ARG A 1 91 ? -3.166 -3.668 0.061 1.00 98.81 91 ARG A N 1
ATOM 753 C CA . ARG A 1 91 ? -4.008 -3.449 1.248 1.00 98.81 91 ARG A CA 1
ATOM 754 C C . ARG A 1 91 ? -3.480 -2.316 2.125 1.00 98.81 91 ARG A C 1
ATOM 756 O O . ARG A 1 91 ? -4.287 -1.554 2.648 1.00 98.81 91 ARG A O 1
ATOM 763 N N . HIS A 1 92 ? -2.159 -2.208 2.265 1.00 98.81 92 HIS A N 1
ATOM 764 C CA . HIS A 1 92 ? -1.506 -1.123 2.995 1.00 98.81 92 HIS A CA 1
ATOM 765 C C . HIS A 1 92 ? -1.828 0.234 2.353 1.00 98.81 92 HIS A C 1
ATOM 767 O O . HIS A 1 92 ? -2.438 1.084 3.000 1.00 98.81 92 HIS A O 1
ATOM 773 N N . GLU A 1 93 ? -1.565 0.392 1.054 1.00 98.75 93 GLU A N 1
ATOM 774 C CA . GLU A 1 93 ? -1.853 1.644 0.340 1.00 98.75 93 GLU A CA 1
ATOM 775 C C . GLU A 1 93 ? -3.351 1.968 0.298 1.00 98.75 93 GLU A C 1
ATOM 777 O O . GLU A 1 93 ? -3.767 3.121 0.417 1.00 98.75 93 GLU A O 1
ATOM 782 N N . THR A 1 94 ? -4.199 0.940 0.206 1.00 98.88 94 THR A N 1
ATOM 783 C CA . THR A 1 94 ? -5.653 1.113 0.314 1.00 98.88 94 THR A CA 1
ATOM 784 C C . THR A 1 94 ? -6.058 1.610 1.700 1.00 98.88 94 THR A C 1
ATOM 786 O O . THR A 1 94 ? -6.991 2.403 1.810 1.00 98.88 94 THR A O 1
ATOM 789 N N . GLY A 1 95 ? -5.347 1.205 2.755 1.00 98.81 95 GLY A N 1
ATOM 790 C CA . GLY A 1 95 ? -5.538 1.725 4.105 1.00 98.81 95 GLY A CA 1
ATOM 791 C C . GLY A 1 95 ? -5.342 3.233 4.173 1.00 98.81 95 GLY A C 1
ATOM 792 O O . GLY A 1 95 ? -6.208 3.928 4.711 1.00 98.81 95 GLY A O 1
ATOM 793 N N . HIS A 1 96 ? -4.277 3.759 3.565 1.00 98.81 96 HIS A N 1
ATOM 794 C CA . HIS A 1 96 ? -4.082 5.207 3.438 1.00 98.81 96 HIS A CA 1
ATOM 795 C C . HIS A 1 96 ? -5.228 5.870 2.667 1.00 98.81 96 HIS A C 1
ATOM 797 O O . HIS A 1 96 ? -5.848 6.810 3.171 1.00 98.81 96 HIS A O 1
ATOM 803 N N . ALA A 1 97 ? -5.584 5.338 1.495 1.00 98.81 97 ALA A N 1
ATOM 804 C CA . ALA A 1 97 ? -6.665 5.892 0.683 1.00 98.81 97 ALA A CA 1
ATOM 805 C C . ALA A 1 97 ? -7.999 5.943 1.454 1.00 98.81 97 ALA A C 1
ATOM 807 O O . ALA A 1 97 ? -8.681 6.969 1.433 1.00 98.81 97 ALA A O 1
ATOM 808 N N . VAL A 1 98 ? -8.349 4.885 2.198 1.00 98.81 98 VAL A N 1
ATOM 809 C CA . VAL A 1 98 ? -9.539 4.843 3.069 1.00 98.81 98 VAL A CA 1
ATOM 810 C C . VAL A 1 98 ? -9.443 5.887 4.184 1.00 98.81 98 VAL A C 1
ATOM 812 O O . VAL A 1 98 ? -10.405 6.630 4.402 1.00 98.81 98 VAL A O 1
ATOM 815 N N . ASN A 1 99 ? -8.288 6.008 4.850 1.00 98.75 99 ASN A N 1
ATOM 816 C CA . ASN A 1 99 ? -8.070 7.019 5.890 1.00 98.75 99 ASN A CA 1
ATOM 817 C C . ASN A 1 99 ? -8.386 8.425 5.375 1.00 98.75 99 ASN A C 1
ATOM 819 O O . ASN A 1 99 ? -9.083 9.215 6.018 1.00 98.75 99 ASN A O 1
ATOM 823 N N . TYR A 1 100 ? -7.873 8.736 4.187 1.00 98.69 100 TYR A N 1
ATOM 824 C CA . TYR A 1 100 ? -7.975 10.055 3.584 1.00 98.69 100 TYR A CA 1
ATOM 825 C C . TYR A 1 100 ? -9.374 10.337 3.052 1.00 98.69 100 TYR A C 1
ATOM 827 O O . TYR A 1 100 ? -9.916 11.419 3.299 1.00 98.69 100 TYR A O 1
ATOM 835 N N . ALA A 1 101 ? -9.975 9.365 2.365 1.00 98.62 101 ALA A N 1
ATOM 836 C CA . ALA A 1 101 ? -11.271 9.532 1.728 1.00 98.62 101 ALA A CA 1
ATOM 837 C C . ALA A 1 101 ? -12.387 9.764 2.754 1.00 98.62 101 ALA A C 1
ATOM 839 O O . ALA A 1 101 ? -13.264 10.597 2.533 1.00 98.62 101 ALA A O 1
ATOM 840 N N . TYR A 1 102 ? -12.318 9.093 3.906 1.00 98.62 102 TYR A N 1
ATOM 841 C CA . TYR A 1 102 ? -13.286 9.231 5.000 1.00 98.62 102 TYR A CA 1
ATOM 842 C C . TYR A 1 102 ? -12.824 10.166 6.126 1.00 98.62 102 TYR A C 1
ATOM 844 O O . TYR A 1 102 ? -13.544 10.351 7.107 1.00 98.62 102 TYR A O 1
ATOM 852 N N . LYS A 1 103 ? -11.637 10.776 5.990 1.00 98.12 103 LYS A N 1
ATOM 853 C CA . LYS A 1 103 ? -11.014 11.651 6.998 1.00 98.12 103 LYS A CA 1
ATOM 854 C C . LYS A 1 103 ? -10.959 11.007 8.393 1.00 98.12 103 LYS A C 1
ATOM 856 O O . LYS A 1 103 ? -11.155 11.694 9.397 1.00 98.12 103 LYS A O 1
ATOM 861 N N . LEU A 1 104 ? -10.693 9.698 8.466 1.00 98.44 104 LEU A N 1
ATOM 862 C CA . LEU A 1 104 ? -10.695 8.951 9.734 1.00 98.44 104 LEU A CA 1
ATOM 863 C C . LEU A 1 104 ? -9.657 9.509 10.712 1.00 98.44 104 LEU A C 1
ATOM 865 O O . LEU A 1 104 ? -9.947 9.633 11.896 1.00 98.44 104 LEU A O 1
ATOM 869 N N . TRP A 1 105 ? -8.518 9.981 10.206 1.00 97.75 105 TRP A N 1
ATOM 870 C CA . TRP A 1 105 ? -7.473 10.656 10.980 1.00 97.75 105 TRP A CA 1
ATOM 871 C C . TRP A 1 105 ? -7.918 11.902 11.763 1.00 97.75 105 TRP A C 1
ATOM 873 O O . TRP A 1 105 ? -7.207 12.358 12.660 1.00 97.75 105 TRP A O 1
ATOM 883 N N . GLN A 1 106 ? -9.083 12.476 11.446 1.00 97.50 106 GLN A N 1
ATOM 884 C CA . GLN A 1 106 ? -9.664 13.594 12.198 1.00 97.50 106 GLN A CA 1
ATOM 885 C C . GLN A 1 106 ? -10.524 13.128 13.378 1.00 97.50 106 GLN A C 1
ATOM 887 O O . GLN A 1 106 ? -10.825 13.929 14.266 1.00 97.50 106 GLN A O 1
ATOM 892 N N . GLN A 1 107 ? -10.929 11.857 13.395 1.00 97.69 107 GLN A N 1
ATOM 893 C CA . GLN A 1 107 ? -11.780 11.302 14.438 1.00 97.69 107 GLN A CA 1
ATOM 894 C C . GLN A 1 107 ? -11.003 11.113 15.742 1.00 97.69 107 GLN A C 1
ATOM 896 O O . GLN A 1 107 ? -9.803 10.829 15.751 1.00 97.69 107 GLN A O 1
ATOM 901 N N . LYS A 1 108 ? -11.716 11.274 16.860 1.00 97.31 108 LYS A N 1
ATOM 902 C CA . LYS A 1 108 ? -11.150 11.173 18.208 1.00 97.31 108 LYS A CA 1
ATOM 903 C C . LYS A 1 108 ? -10.521 9.797 18.445 1.00 97.31 108 LYS A C 1
ATOM 905 O O . LYS A 1 108 ? -9.343 9.735 18.780 1.00 97.31 108 LYS A O 1
ATOM 910 N N . ASP A 1 109 ? -11.271 8.732 18.176 1.00 96.56 109 ASP A N 1
ATOM 911 C CA . ASP A 1 109 ? -10.836 7.350 18.400 1.00 96.56 109 ASP A CA 1
ATOM 912 C C . ASP A 1 109 ? -9.572 7.012 17.602 1.00 96.56 109 ASP A C 1
ATOM 914 O O . ASP A 1 109 ? -8.654 6.382 18.125 1.00 96.56 109 ASP A O 1
ATOM 918 N N . TRP A 1 110 ? -9.470 7.499 16.360 1.00 98.44 110 TRP A N 1
ATOM 919 C CA . TRP A 1 110 ? -8.264 7.335 15.548 1.00 98.44 110 TRP A CA 1
ATOM 920 C C . TRP A 1 110 ? -7.060 8.023 16.203 1.00 98.44 110 TRP A C 1
ATOM 922 O O . TRP A 1 110 ? -6.008 7.410 16.379 1.00 98.44 110 TRP A O 1
ATOM 932 N N . ARG A 1 111 ? -7.214 9.287 16.620 1.00 97.69 111 ARG A N 1
ATOM 933 C CA . ARG A 1 111 ? -6.128 10.073 17.232 1.00 97.69 111 ARG A CA 1
ATOM 934 C C . ARG A 1 111 ? -5.658 9.501 18.563 1.00 97.69 111 ARG A C 1
ATOM 936 O O . ARG A 1 111 ? -4.462 9.519 18.834 1.00 97.69 111 ARG A O 1
ATOM 943 N N . GLU A 1 112 ? -6.580 9.019 19.389 1.00 97.81 112 GLU A N 1
ATOM 944 C CA . GLU A 1 112 ? -6.254 8.389 20.675 1.00 97.81 112 GLU A CA 1
ATOM 945 C C . GLU A 1 112 ? -5.526 7.051 20.485 1.00 97.81 112 GLU A C 1
ATOM 947 O O . GLU A 1 112 ? -4.692 6.683 21.309 1.00 97.81 112 GLU A O 1
ATOM 952 N N . THR A 1 113 ? -5.779 6.366 19.367 1.00 98.25 113 THR A N 1
ATOM 953 C CA . THR A 1 113 ? -5.228 5.039 19.067 1.00 98.25 113 THR A CA 1
ATOM 954 C C . THR A 1 113 ? -3.869 5.087 18.362 1.00 98.25 113 THR A C 1
ATOM 956 O O . THR A 1 113 ? -2.945 4.367 18.747 1.00 98.25 113 THR A O 1
ATOM 959 N N . PHE A 1 114 ? -3.733 5.923 17.329 1.00 98.25 114 PHE A N 1
ATOM 960 C CA . PHE A 1 114 ? -2.545 5.975 16.463 1.00 98.25 114 PHE A CA 1
ATOM 961 C C . PHE A 1 114 ? -1.640 7.179 16.758 1.00 98.25 114 PHE A C 1
ATOM 963 O O . PHE A 1 114 ? -0.433 7.136 16.518 1.00 98.25 114 PHE A O 1
ATOM 970 N N . GLY A 1 115 ? -2.196 8.250 17.330 1.00 97.19 115 GLY A N 1
ATOM 971 C CA . GLY A 1 115 ? -1.476 9.471 17.679 1.00 97.19 115 GLY A CA 1
ATOM 972 C C . GLY A 1 115 ? -1.716 10.629 16.708 1.00 97.19 115 GLY A C 1
ATOM 973 O O . GLY A 1 115 ? -2.760 10.741 16.070 1.00 97.19 115 GLY A O 1
ATOM 974 N N . ASP A 1 116 ? -0.758 11.555 16.640 1.00 96.75 116 ASP A N 1
ATOM 975 C CA . ASP A 1 116 ? -0.880 12.767 15.822 1.00 96.75 116 ASP A CA 1
ATOM 976 C C . ASP A 1 116 ? -0.560 12.504 14.346 1.00 96.75 116 ASP A C 1
ATOM 978 O O . ASP A 1 116 ? 0.598 12.314 13.973 1.00 96.75 116 ASP A O 1
ATOM 982 N N . PHE A 1 117 ? -1.592 12.571 13.504 1.00 96.81 117 PHE A N 1
ATOM 983 C CA . PHE A 1 117 ? -1.482 12.464 12.051 1.00 96.81 117 PHE A CA 1
ATOM 984 C C . PHE A 1 117 ? -0.539 13.505 11.425 1.00 96.81 117 PHE A C 1
ATOM 986 O O . PHE A 1 117 ? 0.087 13.230 10.409 1.00 96.81 117 PHE A O 1
ATOM 993 N N . ASN A 1 118 ? -0.433 14.711 11.995 1.00 95.00 118 ASN A N 1
ATOM 994 C CA . ASN A 1 118 ? 0.372 15.794 11.412 1.00 95.00 118 ASN A CA 1
ATOM 995 C C . ASN A 1 118 ? 1.837 15.760 11.863 1.00 95.00 118 ASN A C 1
ATOM 997 O O . ASN A 1 118 ? 2.596 16.703 11.607 1.00 95.00 118 ASN A O 1
ATOM 1001 N N . LYS A 1 119 ? 2.252 14.692 12.549 1.00 93.94 119 LYS A N 1
ATOM 1002 C CA . LYS A 1 119 ? 3.645 14.496 12.926 1.00 93.94 119 LYS A CA 1
ATOM 1003 C C . LYS A 1 119 ? 4.508 14.491 11.662 1.00 93.94 119 LYS A C 1
ATOM 1005 O O . LYS A 1 119 ? 4.180 13.886 10.653 1.00 93.94 119 LYS A O 1
ATOM 1010 N N . LYS A 1 120 ? 5.656 15.166 11.704 1.00 91.69 120 LYS A N 1
ATOM 1011 C CA . LYS A 1 120 ? 6.593 15.109 10.575 1.00 91.69 120 LYS A CA 1
ATOM 1012 C C . LYS A 1 120 ? 7.111 13.681 10.406 1.00 91.69 120 LYS A C 1
ATOM 1014 O O . LYS A 1 120 ? 7.565 13.080 11.387 1.00 91.69 120 LYS A O 1
ATOM 1019 N N . TYR A 1 121 ? 7.102 13.194 9.168 1.00 87.44 121 TYR A N 1
ATOM 1020 C CA . TYR A 1 121 ? 7.884 12.027 8.776 1.00 87.44 121 TYR A CA 1
ATOM 1021 C C . TYR A 1 121 ? 9.357 12.290 9.096 1.00 87.44 121 TYR A C 1
ATOM 1023 O O . TYR A 1 121 ? 9.853 13.405 8.926 1.00 87.44 121 TYR A O 1
ATOM 1031 N N . ARG A 1 122 ? 10.029 11.288 9.661 1.00 79.62 122 ARG A N 1
ATOM 1032 C CA . ARG A 1 122 ? 11.422 11.398 10.099 1.00 79.62 122 ARG A CA 1
ATOM 1033 C C . ARG A 1 122 ? 12.280 10.439 9.299 1.00 79.62 122 ARG A C 1
ATOM 1035 O O . ARG A 1 122 ? 11.944 9.259 9.203 1.00 79.62 122 ARG A O 1
ATOM 1042 N N . ASP A 1 123 ? 13.422 10.934 8.849 1.00 82.12 123 ASP A N 1
ATOM 1043 C CA . ASP A 1 123 ? 14.450 10.102 8.237 1.00 82.12 123 ASP A CA 1
ATOM 1044 C C . ASP A 1 123 ? 15.057 9.142 9.267 1.00 82.12 123 ASP A C 1
ATOM 1046 O O . ASP A 1 123 ? 15.090 9.419 10.476 1.00 82.12 123 ASP A O 1
ATOM 1050 N N . GLY A 1 124 ? 15.526 7.987 8.788 1.00 83.62 124 GLY A N 1
ATOM 1051 C CA . GLY A 1 124 ? 16.186 6.986 9.627 1.00 83.62 124 GLY A CA 1
ATOM 1052 C C . GLY A 1 124 ? 15.295 6.436 10.746 1.00 83.62 124 GLY A C 1
ATOM 1053 O O . GLY A 1 124 ? 15.764 6.247 11.871 1.00 83.62 124 GLY A O 1
ATOM 1054 N N . TYR A 1 125 ? 14.006 6.195 10.475 1.00 85.38 125 TYR A N 1
ATOM 1055 C CA . TYR A 1 125 ? 13.049 5.737 11.494 1.00 85.38 125 TYR A CA 1
ATOM 1056 C C . TYR A 1 125 ? 13.515 4.466 12.229 1.00 85.38 125 TYR A C 1
ATOM 1058 O O . TYR A 1 125 ? 13.285 4.341 13.432 1.00 85.38 125 TYR A O 1
ATOM 1066 N N . LEU A 1 126 ? 14.248 3.580 11.542 1.00 86.81 126 LEU A N 1
ATOM 1067 C CA . LEU A 1 126 ? 14.802 2.336 12.086 1.00 86.81 126 LEU A CA 1
ATOM 1068 C C . LEU A 1 126 ? 15.713 2.535 13.305 1.00 86.81 126 LEU A C 1
ATOM 1070 O O . LEU A 1 126 ? 15.761 1.664 14.165 1.00 86.81 126 LEU A O 1
ATOM 1074 N N . TYR A 1 127 ? 16.373 3.687 13.454 1.00 86.69 127 TYR A N 1
ATOM 1075 C CA . TYR A 1 127 ? 17.187 3.974 14.645 1.00 86.69 127 TYR A CA 1
ATOM 1076 C C . TYR A 1 127 ? 16.353 4.253 15.904 1.00 86.69 127 TYR A C 1
ATOM 1078 O O . TYR A 1 127 ? 16.897 4.356 17.000 1.00 86.69 127 TYR A O 1
ATOM 1086 N N . ARG A 1 128 ? 15.036 4.434 15.756 1.00 83.25 128 ARG A N 1
ATOM 1087 C CA . ARG A 1 128 ? 14.128 4.870 16.827 1.00 83.25 128 ARG A CA 1
ATOM 1088 C C . ARG A 1 128 ? 13.046 3.852 17.154 1.00 83.25 128 ARG A C 1
ATOM 1090 O O . ARG A 1 128 ? 12.328 4.044 18.135 1.00 83.25 128 ARG A O 1
ATOM 1097 N N . VAL A 1 129 ? 12.885 2.821 16.328 1.00 90.38 129 VAL A N 1
ATOM 1098 C CA . VAL A 1 129 ? 11.895 1.777 16.588 1.00 90.38 129 VAL A CA 1
ATOM 1099 C C . VAL A 1 129 ? 12.292 0.994 17.833 1.00 90.38 129 VAL A C 1
ATOM 1101 O O . VAL A 1 129 ? 13.469 0.859 18.159 1.00 90.38 129 VAL A O 1
ATOM 1104 N N . ASN A 1 130 ? 11.298 0.456 18.528 1.00 89.81 130 ASN A N 1
ATOM 1105 C CA . ASN A 1 130 ? 11.494 -0.546 19.563 1.00 89.81 130 ASN A CA 1
ATOM 1106 C C . ASN A 1 130 ? 11.143 -1.926 18.973 1.00 89.81 130 ASN A C 1
ATOM 1108 O O . ASN A 1 130 ? 9.951 -2.248 18.859 1.00 89.81 130 ASN A O 1
ATOM 1112 N N . PRO A 1 131 ? 12.143 -2.756 18.615 1.00 89.50 131 PRO A N 1
ATOM 1113 C CA . PRO A 1 131 ? 11.921 -4.080 18.039 1.00 89.50 131 PRO A CA 1
ATOM 1114 C C . PRO A 1 131 ? 11.078 -5.032 18.894 1.00 89.50 131 PRO A C 1
ATOM 1116 O O . PRO A 1 131 ? 10.384 -5.905 18.364 1.00 89.50 131 PRO A O 1
ATOM 1119 N N . TRP A 1 132 ? 11.104 -4.852 20.215 1.00 89.06 132 TRP A N 1
ATOM 1120 C CA . TRP A 1 132 ? 10.412 -5.695 21.192 1.00 89.06 132 TRP A CA 1
ATOM 1121 C C . TRP A 1 132 ? 8.998 -5.203 21.514 1.00 89.06 132 TRP A C 1
ATOM 1123 O O . TRP A 1 132 ? 8.274 -5.863 22.261 1.00 89.06 132 TRP A O 1
ATOM 1133 N N . SER A 1 133 ? 8.584 -4.064 20.950 1.00 92.75 133 SER A N 1
ATOM 1134 C CA . SER A 1 133 ? 7.243 -3.531 21.161 1.00 92.75 133 SER A CA 1
ATOM 1135 C C . SER A 1 133 ? 6.175 -4.495 20.644 1.00 92.75 133 SER A C 1
ATOM 1137 O O . SER A 1 133 ? 6.215 -4.938 19.494 1.00 92.75 133 SER A O 1
ATOM 1139 N N . LYS A 1 134 ? 5.190 -4.768 21.503 1.00 95.31 134 LYS A N 1
ATOM 1140 C CA . LYS A 1 134 ? 3.959 -5.505 21.178 1.00 95.31 134 LYS A CA 1
ATOM 1141 C C . LYS A 1 134 ? 2.777 -4.573 20.891 1.00 95.31 134 LYS A C 1
ATOM 1143 O O . LYS A 1 134 ? 1.637 -5.022 20.833 1.00 95.31 134 LYS A O 1
ATOM 1148 N N . SER A 1 135 ? 3.035 -3.274 20.745 1.00 97.06 135 SER A N 1
ATOM 1149 C CA . SER A 1 135 ? 1.998 -2.270 20.483 1.00 97.06 135 SER A CA 1
ATOM 1150 C C . SER A 1 135 ? 1.681 -2.068 19.008 1.00 97.06 135 SER A C 1
ATOM 1152 O O . SER A 1 135 ? 0.820 -1.259 18.693 1.00 97.06 135 SER A O 1
ATOM 1154 N N . TYR A 1 136 ? 2.376 -2.759 18.108 1.00 97.44 136 TYR A N 1
ATOM 1155 C CA . TYR A 1 136 ? 2.270 -2.545 16.670 1.00 97.44 136 TYR A CA 1
ATOM 1156 C C . TYR A 1 136 ? 2.083 -3.874 15.959 1.00 97.44 136 TYR A C 1
ATOM 1158 O O . TYR A 1 136 ? 2.718 -4.870 16.322 1.00 97.44 136 TYR A O 1
ATOM 1166 N N . VAL A 1 137 ? 1.239 -3.876 14.934 1.00 97.56 137 VAL A N 1
ATOM 1167 C CA . VAL A 1 137 ? 1.151 -5.002 14.009 1.00 97.56 137 VAL A CA 1
ATOM 1168 C C . VAL A 1 137 ? 2.442 -5.118 13.181 1.00 97.56 137 VAL A C 1
ATOM 1170 O O . VAL A 1 137 ? 3.300 -4.233 13.176 1.00 97.56 137 VAL A O 1
ATOM 1173 N N . ARG A 1 138 ? 2.613 -6.261 12.521 1.00 95.06 138 ARG A N 1
ATOM 1174 C CA . ARG A 1 138 ? 3.760 -6.594 11.670 1.00 95.06 138 ARG A CA 1
ATOM 1175 C C . ARG A 1 138 ? 3.252 -7.122 10.329 1.00 95.06 138 ARG A C 1
ATOM 1177 O O . ARG A 1 138 ? 3.285 -8.335 10.101 1.00 95.06 138 ARG A O 1
ATOM 1184 N N . HIS A 1 139 ? 2.719 -6.231 9.495 1.00 95.75 139 HIS A N 1
ATOM 1185 C CA . HIS A 1 139 ? 2.170 -6.565 8.179 1.00 95.75 139 HIS A CA 1
ATOM 1186 C C . HIS A 1 139 ? 3.278 -6.660 7.126 1.00 95.75 139 HIS A C 1
ATOM 1188 O O . HIS A 1 139 ? 3.510 -7.756 6.604 1.00 95.75 139 HIS A O 1
ATOM 1194 N N . LEU A 1 140 ? 4.028 -5.571 6.900 1.00 92.94 140 LEU A N 1
ATOM 1195 C CA . LEU A 1 140 ? 5.159 -5.530 5.955 1.00 92.94 140 LEU A CA 1
ATOM 1196 C C . LEU A 1 140 ? 6.515 -5.875 6.593 1.00 92.94 140 LEU A C 1
ATOM 1198 O O . LEU A 1 140 ? 7.506 -6.049 5.892 1.00 92.94 140 LEU A O 1
ATOM 1202 N N . HIS A 1 141 ? 6.569 -6.083 7.915 1.00 88.25 141 HIS A N 1
ATOM 1203 C CA . HIS A 1 141 ? 7.817 -6.339 8.659 1.00 88.25 141 HIS A CA 1
ATOM 1204 C C . HIS A 1 141 ? 8.730 -7.421 8.051 1.00 88.25 141 HIS A C 1
ATOM 1206 O O . HIS A 1 141 ? 9.948 -7.292 8.103 1.00 88.25 141 HIS A O 1
ATOM 1212 N N . TYR A 1 142 ? 8.155 -8.492 7.498 1.00 82.75 142 TYR A N 1
ATOM 1213 C CA . TYR A 1 142 ? 8.911 -9.615 6.926 1.00 82.75 142 TYR A CA 1
ATOM 1214 C C . TYR A 1 142 ? 9.165 -9.485 5.414 1.00 82.75 142 TYR A C 1
ATOM 1216 O O . TYR A 1 142 ? 9.693 -10.418 4.822 1.00 82.75 142 TYR A O 1
ATOM 1224 N N . MET A 1 143 ? 8.785 -8.359 4.801 1.00 84.12 143 MET A N 1
ATOM 1225 C CA . MET A 1 143 ? 8.948 -8.064 3.369 1.00 84.12 143 MET A CA 1
ATOM 1226 C C . MET A 1 143 ? 10.059 -7.046 3.080 1.00 84.12 143 MET A C 1
ATOM 1228 O O . MET A 1 143 ? 10.142 -6.527 1.977 1.00 84.12 143 MET A O 1
ATOM 1232 N N . GLY A 1 144 ? 10.917 -6.758 4.062 1.00 78.75 144 GLY A N 1
ATOM 1233 C CA . GLY A 1 144 ? 12.001 -5.782 3.914 1.00 78.75 144 GLY A CA 1
ATOM 1234 C C . GLY A 1 144 ? 11.766 -4.457 4.640 1.00 78.75 144 GLY A C 1
ATOM 1235 O O . GLY A 1 144 ? 12.718 -3.696 4.782 1.00 78.75 144 GLY A O 1
ATOM 1236 N N . ASP A 1 145 ? 10.574 -4.239 5.210 1.00 82.50 145 ASP A N 1
ATOM 1237 C CA . ASP A 1 145 ? 10.219 -3.026 5.964 1.00 82.50 145 ASP A CA 1
ATOM 1238 C C . ASP A 1 145 ? 10.041 -3.296 7.468 1.00 82.50 145 ASP A C 1
ATOM 1240 O O . ASP A 1 145 ? 8.927 -3.301 8.012 1.00 82.50 145 ASP A O 1
ATOM 1244 N N . PRO A 1 146 ? 11.129 -3.570 8.207 1.00 86.38 146 PRO A N 1
ATOM 1245 C CA . PRO A 1 146 ? 11.024 -3.968 9.596 1.00 86.38 146 PRO A CA 1
ATOM 1246 C C . PRO A 1 146 ? 10.454 -2.837 10.459 1.00 86.38 146 PRO A C 1
ATOM 1248 O O . PRO A 1 146 ? 11.000 -1.744 10.546 1.00 86.38 146 PRO A O 1
ATOM 1251 N N . HIS A 1 147 ? 9.382 -3.151 11.193 1.00 90.12 147 HIS A N 1
ATOM 1252 C CA . HIS A 1 147 ? 8.766 -2.243 12.173 1.00 90.12 147 HIS A CA 1
ATOM 1253 C C . HIS A 1 147 ? 8.126 -1.006 11.534 1.00 90.12 147 HIS A C 1
ATOM 1255 O O . HIS A 1 147 ? 8.017 0.032 12.187 1.00 90.12 147 HIS A O 1
ATOM 1261 N N . TYR A 1 148 ? 7.665 -1.142 10.290 1.00 93.00 148 TYR A N 1
ATOM 1262 C CA . TYR A 1 148 ? 7.096 -0.062 9.492 1.00 93.00 148 TYR A CA 1
ATOM 1263 C C . TYR A 1 148 ? 5.960 0.704 10.187 1.00 93.00 148 TYR A C 1
ATOM 1265 O O . TYR A 1 148 ? 5.974 1.930 10.216 1.00 93.00 148 TYR A O 1
ATOM 1273 N N . ALA A 1 149 ? 5.081 0.004 10.911 1.00 95.81 149 ALA A N 1
ATOM 1274 C CA . ALA A 1 149 ? 4.026 0.610 11.733 1.00 95.81 149 ALA A CA 1
ATOM 1275 C C . ALA A 1 149 ? 4.532 1.620 12.792 1.00 95.81 149 ALA A C 1
ATOM 1277 O O . ALA A 1 149 ? 3.765 2.424 13.303 1.00 95.81 149 ALA A O 1
ATOM 1278 N N . GLN A 1 150 ? 5.820 1.605 13.159 1.00 95.75 150 GLN A N 1
ATOM 1279 C CA . GLN A 1 150 ? 6.405 2.565 14.108 1.00 95.75 150 GLN A CA 1
ATOM 1280 C C . GLN A 1 150 ? 6.940 3.838 13.433 1.00 95.75 150 GLN A C 1
ATOM 1282 O O . GLN A 1 150 ? 7.329 4.780 14.131 1.00 95.75 150 GLN A O 1
ATOM 1287 N N . LYS A 1 151 ? 6.990 3.879 12.095 1.00 94.75 151 LYS A N 1
ATOM 1288 C CA . LYS A 1 151 ? 7.542 4.994 11.311 1.00 94.75 151 LYS A CA 1
ATOM 1289 C C . LYS A 1 151 ? 6.733 6.273 11.520 1.00 94.75 151 LYS A C 1
ATOM 1291 O O . LYS A 1 151 ? 7.307 7.327 11.800 1.00 94.75 151 LYS A O 1
ATOM 1296 N N . HIS A 1 152 ? 5.409 6.181 11.421 1.00 97.00 152 HIS A N 1
ATOM 1297 C CA . HIS A 1 152 ? 4.497 7.315 11.543 1.00 97.00 152 HIS A CA 1
ATOM 1298 C C . HIS A 1 152 ? 3.072 6.826 11.894 1.00 97.00 152 HIS A C 1
ATOM 1300 O O . HIS A 1 152 ? 2.726 5.716 11.499 1.00 97.00 152 HIS A O 1
ATOM 1306 N N . PRO A 1 153 ? 2.237 7.607 12.617 1.00 97.88 153 PRO A N 1
ATOM 1307 C CA . PRO A 1 153 ? 0.856 7.219 12.950 1.00 97.88 153 PRO A CA 1
ATOM 1308 C C . PRO A 1 153 ? -0.001 6.778 11.761 1.00 97.88 153 PRO A C 1
ATOM 1310 O O . PRO A 1 153 ? -0.843 5.898 11.893 1.00 97.88 153 PRO A O 1
ATOM 1313 N N . ASP A 1 154 ? 0.224 7.369 10.590 1.00 98.31 154 ASP A N 1
ATOM 1314 C CA . ASP A 1 154 ? -0.484 6.975 9.371 1.00 98.31 154 ASP A CA 1
ATOM 1315 C C . ASP A 1 154 ? -0.033 5.599 8.841 1.00 98.31 154 ASP A C 1
ATOM 1317 O O . ASP A 1 154 ? -0.852 4.830 8.354 1.00 98.31 154 ASP A O 1
ATOM 1321 N N . GLU A 1 155 ? 1.242 5.239 9.018 1.00 97.94 155 GLU A N 1
ATOM 1322 C CA . GLU A 1 155 ? 1.780 3.911 8.663 1.00 97.94 155 GLU A CA 1
ATOM 1323 C C . GLU A 1 155 ? 1.276 2.842 9.635 1.00 97.94 155 GLU A C 1
ATOM 1325 O O . GLU A 1 155 ? 0.970 1.721 9.242 1.00 97.94 155 GLU A O 1
ATOM 1330 N N . ASP A 1 156 ? 1.157 3.195 10.918 1.00 98.50 156 ASP A N 1
ATOM 1331 C CA . ASP A 1 156 ? 0.546 2.350 11.947 1.00 98.50 156 ASP A CA 1
ATOM 1332 C C . ASP A 1 156 ? -0.913 2.036 11.601 1.00 98.50 156 ASP A C 1
ATOM 1334 O O . ASP A 1 156 ? -1.342 0.881 11.670 1.00 98.50 156 ASP A O 1
ATOM 1338 N N . TRP A 1 157 ? -1.660 3.052 11.156 1.00 98.81 157 TRP A N 1
ATOM 1339 C CA . TRP A 1 157 ? -3.005 2.875 10.621 1.00 98.81 157 TRP A CA 1
ATOM 1340 C C . TRP A 1 157 ? -3.006 1.946 9.402 1.00 98.81 157 TRP A C 1
ATOM 1342 O O . TRP A 1 157 ? -3.741 0.961 9.408 1.00 98.81 157 TRP A O 1
ATOM 1352 N N . ALA A 1 158 ? -2.191 2.219 8.382 1.00 98.81 158 ALA A N 1
ATOM 1353 C CA . ALA A 1 158 ? -2.194 1.455 7.136 1.00 98.81 158 ALA A CA 1
ATOM 1354 C C . ALA A 1 158 ? -1.790 -0.014 7.341 1.00 98.81 158 ALA A C 1
ATOM 1356 O O . ALA A 1 158 ? -2.448 -0.922 6.831 1.00 98.81 158 ALA A O 1
ATOM 1357 N N . GLU A 1 159 ? -0.779 -0.277 8.170 1.00 98.75 159 GLU A N 1
ATOM 1358 C CA . GLU A 1 159 ? -0.388 -1.626 8.585 1.00 98.75 159 GLU A CA 1
ATOM 1359 C C . GLU A 1 159 ? -1.511 -2.350 9.346 1.00 98.75 159 GLU A C 1
ATOM 1361 O O . GLU A 1 159 ? -1.771 -3.538 9.105 1.00 98.75 159 GLU A O 1
ATOM 1366 N N . THR A 1 160 ? -2.180 -1.651 10.273 1.00 98.88 160 THR A N 1
ATOM 1367 C CA . THR A 1 160 ? -3.267 -2.221 11.086 1.00 98.88 160 THR A CA 1
ATOM 1368 C C . THR A 1 160 ? -4.490 -2.514 10.224 1.00 98.88 160 THR A C 1
ATOM 1370 O O . THR A 1 160 ? -5.028 -3.619 10.291 1.00 98.88 160 THR A O 1
ATOM 1373 N N . PHE A 1 161 ? -4.881 -1.577 9.359 1.00 98.88 161 PHE A N 1
ATOM 1374 C CA . PHE A 1 161 ? -5.957 -1.750 8.390 1.00 98.88 161 PHE A CA 1
ATOM 1375 C C . PHE A 1 161 ? -5.679 -2.921 7.449 1.00 98.88 161 PHE A C 1
ATOM 1377 O O . PHE A 1 161 ? -6.539 -3.775 7.265 1.00 98.88 161 PHE A O 1
ATOM 1384 N N . ALA A 1 162 ? -4.469 -3.014 6.896 1.00 98.81 162 ALA A N 1
ATOM 1385 C CA . ALA A 1 162 ? -4.120 -4.084 5.971 1.00 98.81 162 ALA A CA 1
ATOM 1386 C C . ALA A 1 162 ? -4.109 -5.468 6.637 1.00 98.81 162 ALA A C 1
ATOM 1388 O O . ALA A 1 162 ? -4.515 -6.455 6.020 1.00 98.81 162 ALA A O 1
ATOM 1389 N N . THR A 1 163 ? -3.687 -5.529 7.905 1.00 98.69 163 THR A N 1
ATOM 1390 C CA . THR A 1 163 ? -3.778 -6.738 8.733 1.00 98.69 163 THR A CA 1
ATOM 1391 C C . THR A 1 163 ? -5.237 -7.124 8.994 1.00 98.69 163 THR A C 1
ATOM 1393 O O . THR A 1 163 ? -5.581 -8.299 8.885 1.00 98.69 163 THR A O 1
ATOM 1396 N N . TRP A 1 164 ? -6.085 -6.153 9.343 1.00 98.75 164 TRP A N 1
ATOM 1397 C CA . TRP A 1 164 ? -7.510 -6.358 9.620 1.00 98.75 164 TRP A CA 1
ATOM 1398 C C . TRP A 1 164 ? -8.290 -6.796 8.371 1.00 98.75 164 TRP A C 1
ATOM 1400 O O . TRP A 1 164 ? -9.070 -7.740 8.445 1.00 98.75 164 TRP A O 1
ATOM 1410 N N . LEU A 1 165 ? -8.020 -6.172 7.219 1.00 98.69 165 LEU A N 1
ATOM 1411 C CA . LEU A 1 165 ? -8.695 -6.437 5.946 1.00 98.69 165 LEU A CA 1
ATOM 1412 C C . LEU A 1 165 ? -8.367 -7.823 5.372 1.00 98.69 165 LEU A C 1
ATOM 1414 O O . LEU A 1 165 ? -9.171 -8.395 4.639 1.00 98.69 165 LEU A O 1
ATOM 1418 N N . ASP A 1 166 ? -7.174 -8.361 5.646 1.00 97.94 166 ASP A N 1
ATOM 1419 C CA . ASP A 1 166 ? -6.772 -9.661 5.114 1.00 97.94 166 ASP A CA 1
ATOM 1420 C C . ASP A 1 166 ? -7.570 -10.804 5.772 1.00 97.94 166 ASP A C 1
ATOM 1422 O O . ASP A 1 166 ? -7.322 -11.122 6.938 1.00 97.94 166 ASP A O 1
ATOM 1426 N N . PRO A 1 167 ? -8.442 -11.522 5.033 1.00 95.25 167 PRO A N 1
ATOM 1427 C CA . PRO A 1 167 ? -9.263 -12.589 5.608 1.00 95.25 167 PRO A CA 1
ATOM 1428 C C . PRO A 1 167 ? -8.442 -13.781 6.127 1.00 95.25 167 PRO A C 1
ATOM 1430 O O . PRO A 1 167 ? -8.973 -14.634 6.834 1.00 95.25 167 PRO A O 1
ATOM 1433 N N . ARG A 1 168 ? -7.155 -13.873 5.763 1.00 95.81 168 ARG A N 1
ATOM 1434 C CA . ARG A 1 168 ? -6.236 -14.933 6.205 1.00 95.81 168 ARG A CA 1
ATOM 1435 C C . ARG A 1 168 ? -5.340 -14.512 7.369 1.00 95.81 168 ARG A C 1
ATOM 1437 O O . ARG A 1 168 ? -4.507 -15.307 7.802 1.00 95.81 168 ARG A O 1
ATOM 1444 N N . SER A 1 169 ? -5.449 -13.278 7.863 1.00 95.50 169 SER A N 1
ATOM 1445 C CA . SER A 1 169 ? -4.544 -12.791 8.909 1.00 95.50 169 SER A CA 1
ATOM 1446 C C . SER A 1 169 ? -4.780 -13.455 10.263 1.00 95.50 169 SER A C 1
ATOM 1448 O O . SER A 1 169 ? -3.839 -13.513 11.060 1.00 95.50 169 SER A O 1
ATOM 1450 N N . HIS A 1 170 ? -6.009 -13.938 10.514 1.00 96.00 170 HIS A N 1
ATOM 1451 C CA . HIS A 1 170 ? -6.458 -14.462 11.810 1.00 96.00 170 HIS A CA 1
ATOM 1452 C C . HIS A 1 170 ? -5.987 -13.557 12.956 1.00 96.00 170 HIS A C 1
ATOM 1454 O O . HIS A 1 170 ? -5.345 -14.004 13.912 1.00 96.00 170 HIS A O 1
ATOM 1460 N N . TRP A 1 171 ? -6.170 -12.245 12.770 1.00 97.06 171 TRP A N 1
ATOM 1461 C CA . TRP A 1 171 ? -5.510 -11.215 13.565 1.00 97.06 171 TRP A CA 1
ATOM 1462 C C . TRP A 1 171 ? -5.880 -11.289 15.048 1.00 97.06 171 TRP A C 1
ATOM 1464 O O . TRP A 1 171 ? -5.032 -11.036 15.904 1.00 97.06 171 TRP A O 1
ATOM 1474 N N . ASP A 1 172 ? -7.104 -11.709 15.346 1.00 94.81 172 ASP A N 1
ATOM 1475 C CA . ASP A 1 172 ? -7.639 -11.943 16.683 1.00 94.81 172 ASP A CA 1
ATOM 1476 C C . ASP A 1 172 ? -6.810 -12.992 17.436 1.00 94.81 172 ASP A C 1
ATOM 1478 O O . ASP A 1 172 ? -6.376 -12.771 18.567 1.00 94.81 172 ASP A O 1
ATOM 1482 N N . VAL A 1 173 ? -6.480 -14.101 16.771 1.00 96.75 173 VAL A N 1
ATOM 1483 C CA . VAL A 1 173 ? -5.636 -15.162 17.330 1.00 96.75 173 VAL A CA 1
ATOM 1484 C C . VAL A 1 173 ? -4.164 -14.754 17.317 1.00 96.75 173 VAL A C 1
ATOM 1486 O O . VAL A 1 173 ? -3.454 -14.957 18.307 1.00 96.75 173 VAL A O 1
ATOM 1489 N N . LYS A 1 174 ? -3.691 -14.163 16.214 1.00 96.38 174 LYS A N 1
ATOM 1490 C CA . LYS A 1 174 ? -2.286 -13.783 16.005 1.00 96.38 174 LYS A CA 1
ATOM 1491 C C . LYS A 1 174 ? -1.809 -12.757 17.036 1.00 96.38 174 LYS A C 1
ATOM 1493 O O . LYS A 1 174 ? -0.696 -12.889 17.547 1.00 96.38 174 LYS A O 1
ATOM 1498 N N . TYR A 1 175 ? -2.641 -11.768 17.367 1.00 97.31 175 TYR A N 1
ATOM 1499 C CA . TYR A 1 175 ? -2.299 -10.673 18.281 1.00 97.31 175 TYR A CA 1
ATOM 1500 C C . TYR A 1 175 ? -2.930 -10.797 19.676 1.00 97.31 175 TYR A C 1
ATOM 1502 O O . TYR A 1 175 ? -2.771 -9.889 20.487 1.00 97.31 175 TYR A O 1
ATOM 1510 N N . ARG A 1 176 ? -3.549 -11.935 20.033 1.00 96.88 176 ARG A N 1
ATOM 1511 C CA . ARG A 1 176 ? -4.197 -12.148 21.350 1.00 96.88 176 ARG A CA 1
ATOM 1512 C C . ARG A 1 176 ? -3.332 -11.819 22.576 1.00 96.88 176 ARG A C 1
ATOM 1514 O O . ARG A 1 176 ? -3.838 -11.401 23.606 1.00 96.88 176 ARG A O 1
ATOM 1521 N N . ASN A 1 177 ? -2.014 -12.000 22.465 1.00 97.38 177 ASN A N 1
ATOM 1522 C CA . ASN A 1 177 ? -1.049 -11.745 23.545 1.00 97.38 177 ASN A CA 1
ATOM 1523 C C . ASN A 1 177 ? -0.369 -10.362 23.433 1.00 97.38 177 ASN A C 1
ATOM 1525 O O . ASN A 1 177 ? 0.674 -10.125 24.051 1.00 97.38 177 ASN A O 1
ATOM 1529 N N . TRP A 1 178 ? -0.873 -9.504 22.544 1.00 97.94 178 TRP A N 1
ATOM 1530 C CA . TRP A 1 178 ? -0.348 -8.187 22.184 1.00 97.94 178 TRP A CA 1
ATOM 1531 C C . TRP A 1 178 ? -1.486 -7.169 22.359 1.00 97.94 178 TRP A C 1
ATOM 1533 O O . TRP A 1 178 ? -2.025 -6.675 21.370 1.00 97.94 178 TRP A O 1
ATOM 1543 N N . PRO A 1 179 ? -1.890 -6.876 23.610 1.00 97.06 179 PRO A N 1
ATOM 1544 C CA . PRO A 1 179 ? -3.158 -6.203 23.907 1.00 97.06 179 PRO A CA 1
ATOM 1545 C C . PRO A 1 179 ? -3.294 -4.845 23.212 1.00 97.06 179 PRO A C 1
ATOM 1547 O O . PRO A 1 179 ? -4.350 -4.527 22.687 1.00 97.06 179 PRO A O 1
ATOM 1550 N N . ASN A 1 180 ? -2.205 -4.083 23.117 1.00 97.88 180 ASN A N 1
ATOM 1551 C CA . ASN A 1 180 ? -2.199 -2.783 22.447 1.00 97.88 180 ASN A CA 1
ATOM 1552 C C . ASN A 1 180 ? -2.400 -2.901 20.923 1.00 97.88 180 ASN A C 1
ATOM 1554 O O . ASN A 1 180 ? -3.123 -2.102 20.341 1.00 97.88 180 ASN A O 1
ATOM 1558 N N . ALA A 1 181 ? -1.778 -3.888 20.266 1.00 98.19 181 ALA A N 1
ATOM 1559 C CA . ALA A 1 181 ? -2.001 -4.127 18.838 1.00 98.19 181 ALA A CA 1
ATOM 1560 C C . ALA A 1 181 ? -3.412 -4.680 18.574 1.00 98.19 181 ALA A C 1
ATOM 1562 O O . ALA A 1 181 ? -4.045 -4.313 17.588 1.00 98.19 181 ALA A O 1
ATOM 1563 N N . LEU A 1 182 ? -3.919 -5.529 19.473 1.00 98.25 182 LEU A N 1
ATOM 1564 C CA . LEU A 1 182 ? -5.277 -6.062 19.401 1.00 98.25 182 LEU A CA 1
ATOM 1565 C C . LEU A 1 182 ? -6.343 -4.970 19.585 1.00 98.25 182 LEU A C 1
ATOM 1567 O O . LEU A 1 182 ? -7.350 -4.976 18.877 1.00 98.25 182 LEU A O 1
ATOM 1571 N N . GLU A 1 183 ? -6.109 -4.006 20.479 1.00 98.31 183 GLU A N 1
ATOM 1572 C CA . GLU A 1 183 ? -7.002 -2.854 20.632 1.00 98.31 183 GLU A CA 1
ATOM 1573 C C . GLU A 1 183 ? -7.028 -2.012 19.354 1.00 98.31 183 GLU A C 1
ATOM 1575 O O . GLU A 1 183 ? -8.106 -1.669 18.883 1.00 98.31 183 GLU A O 1
ATOM 1580 N N . LYS A 1 184 ? -5.874 -1.758 18.719 1.00 98.62 184 LYS A N 1
ATOM 1581 C CA . LYS A 1 184 ? -5.827 -1.054 17.424 1.00 98.62 184 LYS A CA 1
ATOM 1582 C C . LYS A 1 184 ? -6.658 -1.753 16.351 1.00 98.62 184 LYS A C 1
ATOM 1584 O O . LYS A 1 184 ? -7.394 -1.090 15.629 1.00 98.62 184 LYS A O 1
ATOM 1589 N N . LEU A 1 185 ? -6.570 -3.081 16.261 1.00 98.69 185 LEU A N 1
ATOM 1590 C CA . LEU A 1 185 ? -7.372 -3.873 15.321 1.00 98.69 185 LEU A CA 1
ATOM 1591 C C . LEU A 1 185 ? -8.874 -3.749 15.621 1.00 98.69 185 LEU A C 1
ATOM 1593 O O . LEU A 1 185 ? -9.664 -3.552 14.703 1.00 98.69 185 LEU A O 1
ATOM 1597 N N . SER A 1 186 ? -9.254 -3.765 16.900 1.00 98.38 186 SER A N 1
ATOM 1598 C CA . SER A 1 186 ? -10.640 -3.536 17.335 1.00 98.38 186 SER A CA 1
ATOM 1599 C C . SER A 1 186 ? -11.129 -2.114 17.027 1.00 98.38 186 SER A C 1
ATOM 1601 O O . SER A 1 186 ? -12.289 -1.918 16.672 1.00 98.38 186 SER A O 1
ATOM 1603 N N . VAL A 1 187 ? -10.261 -1.104 17.143 1.00 98.50 187 VAL A N 1
ATOM 1604 C CA . VAL A 1 187 ? -10.571 0.285 16.765 1.00 98.50 187 VAL A CA 1
ATOM 1605 C C . VAL A 1 187 ? -10.775 0.404 15.257 1.00 98.50 187 VAL A C 1
ATOM 1607 O O . VAL A 1 187 ? -11.726 1.059 14.837 1.00 98.50 187 VAL A O 1
ATOM 1610 N N . VAL A 1 188 ? -9.920 -0.229 14.442 1.00 98.75 188 VAL A N 1
ATOM 1611 C CA . VAL A 1 188 ? -10.108 -0.275 12.981 1.00 98.75 188 VAL A CA 1
ATOM 1612 C C . VAL A 1 188 ? -11.474 -0.866 12.648 1.00 98.75 188 VAL A C 1
ATOM 1614 O O . VAL A 1 188 ? -12.212 -0.245 11.891 1.00 98.75 188 VAL A O 1
ATOM 1617 N N . ASP A 1 189 ? -11.837 -1.995 13.256 1.00 98.38 189 ASP A N 1
ATOM 1618 C CA . ASP A 1 189 ? -13.131 -2.649 13.039 1.00 98.38 189 ASP A CA 1
ATOM 1619 C C . ASP A 1 189 ? -14.308 -1.684 13.288 1.00 98.38 189 ASP A C 1
ATOM 1621 O O . ASP A 1 189 ? -15.105 -1.426 12.383 1.00 98.38 189 ASP A O 1
ATOM 1625 N N . ARG A 1 190 ? -14.332 -1.016 14.453 1.00 98.38 190 ARG A N 1
ATOM 1626 C CA . ARG A 1 190 ? -15.357 -0.010 14.802 1.00 98.38 190 ARG A CA 1
ATOM 1627 C C . ARG A 1 190 ? -15.385 1.184 13.843 1.00 98.38 190 ARG A C 1
ATOM 1629 O O . ARG A 1 190 ? -16.459 1.653 13.461 1.00 98.38 190 ARG A O 1
ATOM 1636 N N . LEU A 1 191 ? -14.217 1.703 13.456 1.00 98.50 191 LEU A N 1
ATOM 1637 C CA . LEU A 1 191 ? -14.120 2.836 12.530 1.00 98.50 191 LEU A CA 1
ATOM 1638 C C . LEU A 1 191 ? -14.654 2.470 11.141 1.00 98.50 191 LEU A C 1
ATOM 1640 O O . LEU A 1 191 ? -15.346 3.284 10.524 1.00 98.50 191 LEU A O 1
ATOM 1644 N N . ILE A 1 192 ? -14.363 1.256 10.662 1.00 98.44 192 ILE A N 1
ATOM 1645 C CA . ILE A 1 192 ? -14.838 0.786 9.361 1.00 98.44 192 ILE A CA 1
ATOM 1646 C C . ILE A 1 192 ? -16.339 0.489 9.384 1.00 98.44 192 ILE A C 1
ATOM 1648 O O . ILE A 1 192 ? -17.045 0.907 8.465 1.00 98.44 192 ILE A O 1
ATOM 1652 N N . GLU A 1 193 ? -16.872 -0.117 10.447 1.00 97.88 193 GLU A N 1
ATOM 1653 C CA . GLU A 1 193 ? -18.325 -0.229 10.640 1.00 97.88 193 GLU A CA 1
ATOM 1654 C C . GLU A 1 193 ? -19.012 1.144 10.592 1.00 97.88 193 GLU A C 1
ATOM 1656 O O . GLU A 1 193 ? -20.062 1.305 9.965 1.00 97.88 193 GLU A O 1
ATOM 1661 N N . GLY A 1 194 ? -18.378 2.163 11.178 1.00 97.50 194 GLY A N 1
ATOM 1662 C CA . GLY A 1 194 ? -18.849 3.545 11.156 1.00 97.50 194 GLY A CA 1
ATOM 1663 C C . GLY A 1 194 ? -18.937 4.174 9.760 1.00 97.50 194 GLY A C 1
ATOM 1664 O O . GLY A 1 194 ? -19.695 5.134 9.588 1.00 97.50 194 GLY A O 1
ATOM 1665 N N . ILE A 1 195 ? -18.215 3.657 8.761 1.00 97.69 195 ILE A N 1
ATOM 1666 C CA . ILE A 1 195 ? -18.247 4.135 7.365 1.00 97.69 195 ILE A CA 1
ATOM 1667 C C . ILE A 1 195 ? -18.866 3.139 6.381 1.00 97.69 195 ILE A C 1
ATOM 1669 O O . ILE A 1 195 ? -19.000 3.459 5.199 1.00 97.69 195 ILE A O 1
ATOM 1673 N N . ALA A 1 196 ? -19.269 1.956 6.841 1.00 96.69 196 ALA A N 1
ATOM 1674 C CA . ALA A 1 196 ? -19.886 0.946 5.998 1.00 96.69 196 ALA A CA 1
ATOM 1675 C C . ALA A 1 196 ? -21.110 1.522 5.264 1.00 96.69 196 ALA A C 1
ATOM 1677 O O . ALA A 1 196 ? -21.984 2.142 5.873 1.00 96.69 196 ALA A O 1
ATOM 1678 N N . VAL A 1 197 ? -21.182 1.301 3.946 1.00 96.56 197 VAL A N 1
ATOM 1679 C CA . VAL A 1 197 ? -22.256 1.805 3.061 1.00 96.56 197 VAL A CA 1
ATOM 1680 C C . VAL A 1 197 ? -22.303 3.344 2.951 1.00 96.56 197 VAL A C 1
ATOM 1682 O O . VAL A 1 197 ? -23.213 3.892 2.335 1.00 96.56 197 VAL A O 1
ATOM 1685 N N . LYS A 1 198 ? -21.328 4.076 3.506 1.00 97.62 198 LYS A N 1
ATOM 1686 C CA . LYS A 1 198 ? -21.235 5.534 3.351 1.00 97.62 198 LYS A CA 1
ATOM 1687 C C . LYS A 1 198 ? -20.338 5.898 2.177 1.00 97.62 198 LYS A C 1
ATOM 1689 O O . LYS A 1 198 ? -19.278 5.301 1.972 1.00 97.62 198 LYS A O 1
ATOM 1694 N N . GLU A 1 199 ? -20.749 6.925 1.443 1.00 97.94 199 GLU A N 1
ATOM 1695 C CA . GLU A 1 199 ? -19.925 7.519 0.394 1.00 97.94 199 GLU A CA 1
ATOM 1696 C C . GLU A 1 199 ? -18.673 8.185 0.991 1.00 97.94 199 GLU A C 1
ATOM 1698 O O . GLU A 1 199 ? -18.746 8.754 2.090 1.00 97.94 199 GLU A O 1
ATOM 1703 N N . PRO A 1 200 ? -17.521 8.138 0.299 1.00 97.81 200 PRO A N 1
ATOM 1704 C CA . PRO A 1 200 ? -16.328 8.839 0.746 1.00 97.81 200 PRO A CA 1
ATOM 1705 C C . PRO A 1 200 ? -16.546 10.356 0.808 1.00 97.81 200 PRO A C 1
ATOM 1707 O O . PRO A 1 200 ? -17.151 10.958 -0.075 1.00 97.81 200 PRO A O 1
ATOM 1710 N N . ILE A 1 201 ? -15.988 11.000 1.834 1.00 98.00 201 ILE A N 1
ATOM 1711 C CA . ILE A 1 201 ? -16.073 12.458 2.031 1.00 98.00 201 ILE A CA 1
ATOM 1712 C C . ILE A 1 201 ? -15.210 13.205 1.001 1.00 98.00 201 ILE A C 1
ATOM 1714 O O . ILE A 1 201 ? -15.500 14.343 0.637 1.00 98.00 201 ILE A O 1
ATOM 1718 N N . SER A 1 202 ? -14.115 12.589 0.556 1.00 95.44 202 SER A N 1
ATOM 1719 C CA . SER A 1 202 ? -13.200 13.135 -0.442 1.00 95.44 202 SER A CA 1
ATOM 1720 C C . SER A 1 202 ? -12.803 12.055 -1.437 1.00 95.44 202 SER A C 1
ATOM 1722 O O . SER A 1 202 ? -12.317 10.997 -1.051 1.00 95.44 202 SER A O 1
ATOM 17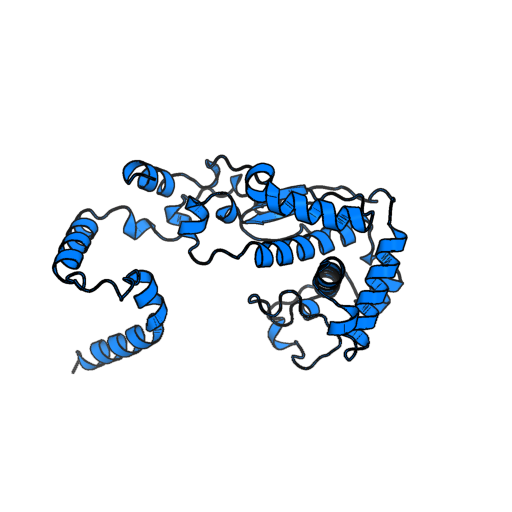24 N N . THR A 1 203 ? -12.938 12.357 -2.724 1.00 96.25 203 THR A N 1
ATOM 1725 C CA . THR A 1 203 ? -12.497 11.504 -3.839 1.00 96.25 203 THR A CA 1
ATOM 1726 C C . THR A 1 203 ? -11.437 12.199 -4.693 1.00 96.25 203 THR A C 1
ATOM 1728 O O . THR A 1 203 ? -11.274 11.903 -5.874 1.00 96.25 203 THR A O 1
ATOM 1731 N N . GLN A 1 204 ? -10.713 13.159 -4.104 1.00 97.44 204 GLN A N 1
ATOM 1732 C CA . GLN A 1 204 ? -9.674 13.905 -4.809 1.00 97.44 204 GLN A CA 1
ATOM 1733 C C . GLN A 1 204 ? -8.563 12.977 -5.304 1.00 97.44 204 GLN A C 1
ATOM 1735 O O . GLN A 1 204 ? -7.980 12.217 -4.527 1.00 97.44 204 GLN A O 1
ATOM 1740 N N . LYS A 1 205 ? -8.236 13.125 -6.585 1.00 97.81 205 LYS A N 1
ATOM 1741 C CA . LYS A 1 205 ? -7.194 12.379 -7.285 1.00 97.81 205 LYS A CA 1
ATOM 1742 C C . LYS A 1 205 ? -5.991 13.270 -7.557 1.00 97.81 205 LYS A C 1
ATOM 1744 O O . LYS A 1 205 ? -6.141 14.484 -7.720 1.00 97.81 205 LYS A O 1
ATOM 1749 N N . LYS A 1 206 ? -4.808 12.671 -7.567 1.00 96.94 206 LYS A N 1
ATOM 1750 C CA . LYS A 1 206 ? -3.550 13.281 -8.004 1.00 96.94 206 LYS A CA 1
ATOM 1751 C C . LYS A 1 206 ? -2.549 12.155 -8.203 1.00 96.94 206 LYS A C 1
ATOM 1753 O O . LYS A 1 206 ? -2.402 11.339 -7.301 1.00 96.94 206 LYS A O 1
ATOM 1758 N N . CYS A 1 207 ? -1.847 12.157 -9.322 1.00 95.62 207 CYS A N 1
ATOM 1759 C CA . CYS A 1 207 ? -0.780 11.200 -9.567 1.00 95.62 207 CYS A CA 1
ATOM 1760 C C . CYS A 1 207 ? 0.573 11.900 -9.398 1.00 95.62 207 CYS A C 1
ATOM 1762 O O . CYS A 1 207 ? 0.753 13.000 -9.920 1.00 95.62 207 CYS A O 1
ATOM 1764 N N . ASP A 1 208 ? 1.491 11.272 -8.667 1.00 93.19 208 ASP A N 1
ATOM 1765 C CA . ASP A 1 208 ? 2.861 11.733 -8.434 1.00 93.19 208 ASP A CA 1
ATOM 1766 C C . ASP A 1 208 ? 3.821 10.638 -8.935 1.00 93.19 208 ASP A C 1
ATOM 1768 O O . ASP A 1 208 ? 3.546 9.457 -8.758 1.00 93.19 208 ASP A O 1
ATOM 1772 N N . GLY A 1 209 ? 4.914 11.009 -9.609 1.00 93.31 209 GLY A N 1
ATOM 1773 C CA . GLY A 1 209 ? 5.884 10.030 -10.129 1.00 93.31 209 GLY A CA 1
ATOM 1774 C C . GLY A 1 209 ? 5.336 9.101 -11.223 1.00 93.31 209 GLY A C 1
ATOM 1775 O O . GLY A 1 209 ? 5.748 7.948 -11.302 1.00 93.31 209 GLY A O 1
ATOM 1776 N N . VAL A 1 210 ? 4.383 9.572 -12.039 1.00 96.94 210 VAL A N 1
ATOM 1777 C CA . VAL A 1 210 ? 3.747 8.779 -13.109 1.00 96.94 210 VAL A CA 1
ATOM 1778 C C . VAL A 1 210 ? 4.791 8.266 -14.097 1.00 96.94 210 VAL A C 1
ATOM 1780 O O . VAL A 1 210 ? 5.653 9.022 -14.532 1.00 96.94 210 VAL A O 1
ATOM 1783 N N . TYR A 1 211 ? 4.681 7.006 -14.522 1.00 96.25 211 TYR A N 1
ATOM 1784 C CA . TYR A 1 211 ? 5.672 6.405 -15.424 1.00 96.25 211 TYR A CA 1
ATOM 1785 C C . TYR A 1 211 ? 5.817 7.156 -16.761 1.00 96.25 211 TYR A C 1
ATOM 1787 O O . TYR A 1 211 ? 6.900 7.210 -17.334 1.00 96.25 211 TYR A O 1
ATOM 1795 N N . SER A 1 212 ? 4.746 7.808 -17.227 1.00 95.31 212 SER A N 1
ATOM 1796 C CA . SER A 1 212 ? 4.737 8.610 -18.452 1.00 95.31 212 SER A CA 1
ATOM 1797 C C . SER A 1 212 ? 5.613 9.867 -18.381 1.00 95.31 212 SER A C 1
ATOM 1799 O O . SER A 1 212 ? 5.744 10.565 -19.380 1.00 95.31 212 SER A O 1
ATOM 1801 N N . THR A 1 213 ? 6.181 10.197 -17.216 1.00 95.06 213 THR A N 1
ATOM 1802 C CA . THR A 1 213 ? 7.163 11.283 -17.064 1.00 95.06 213 THR A CA 1
ATOM 1803 C C . THR A 1 213 ? 8.607 10.781 -17.014 1.00 95.06 213 THR A C 1
ATOM 1805 O O . THR A 1 213 ? 9.510 11.593 -16.842 1.00 95.06 213 THR A O 1
ATOM 1808 N N . ILE A 1 214 ? 8.841 9.467 -17.111 1.00 94.69 214 ILE A N 1
ATOM 1809 C CA . ILE A 1 214 ? 10.180 8.868 -17.084 1.00 94.69 214 ILE A CA 1
ATOM 1810 C C . ILE A 1 214 ? 10.712 8.816 -18.519 1.00 94.69 214 ILE A C 1
ATOM 1812 O O . ILE A 1 214 ? 10.283 7.991 -19.325 1.00 94.69 214 ILE A O 1
ATOM 1816 N N . GLU A 1 215 ? 11.612 9.742 -18.849 1.00 95.62 215 GLU A N 1
ATOM 1817 C CA . GLU A 1 215 ? 12.183 9.878 -20.198 1.00 95.62 215 GLU A CA 1
ATOM 1818 C C . GLU A 1 215 ? 13.331 8.897 -20.476 1.00 95.62 215 GLU A C 1
ATOM 1820 O O . GLU A 1 215 ? 13.682 8.701 -21.639 1.00 95.62 215 GLU A O 1
ATOM 1825 N N . GLU A 1 216 ? 13.873 8.270 -19.429 1.00 93.00 216 GLU A N 1
ATOM 1826 C CA . GLU A 1 216 ? 14.902 7.231 -19.514 1.00 93.00 216 GLU A CA 1
ATOM 1827 C C . GLU A 1 216 ? 14.383 6.014 -20.290 1.00 93.00 216 GLU A C 1
ATOM 1829 O O . GLU A 1 216 ? 13.214 5.615 -20.199 1.00 93.00 216 GLU A O 1
ATOM 1834 N N . THR A 1 217 ? 15.272 5.406 -21.061 1.00 93.06 217 THR A N 1
ATOM 1835 C CA . THR A 1 217 ? 15.061 4.095 -21.669 1.00 93.06 217 THR A CA 1
ATOM 1836 C C . THR A 1 217 ? 15.067 2.986 -20.623 1.00 93.06 217 THR A C 1
ATOM 1838 O O . THR A 1 217 ? 15.577 3.137 -19.509 1.00 93.06 217 THR A O 1
ATOM 1841 N N . ALA A 1 218 ? 14.493 1.836 -20.979 1.00 90.62 218 ALA A N 1
ATOM 1842 C CA . ALA A 1 218 ? 14.553 0.652 -20.127 1.00 90.62 218 ALA A CA 1
ATOM 1843 C C . ALA A 1 218 ? 15.998 0.170 -19.888 1.00 90.62 218 ALA A C 1
ATOM 1845 O O . ALA A 1 218 ? 16.252 -0.552 -18.931 1.00 90.62 218 ALA A O 1
ATOM 1846 N N . SER A 1 219 ? 16.971 0.555 -20.709 1.00 88.19 219 SER A N 1
ATOM 1847 C CA . SER A 1 219 ? 18.370 0.286 -20.401 1.00 88.19 219 SER A CA 1
ATOM 1848 C C . SER A 1 219 ? 18.935 1.240 -19.365 1.00 88.19 219 SER A C 1
ATOM 1850 O O . SER A 1 219 ? 19.496 0.777 -18.374 1.00 88.19 219 SER A O 1
ATOM 1852 N N . GLU A 1 220 ? 18.719 2.540 -19.551 1.00 90.00 220 GLU A N 1
ATOM 1853 C CA . GLU A 1 220 ? 19.267 3.591 -18.692 1.00 90.00 220 GLU A CA 1
ATOM 1854 C C . GLU A 1 220 ? 18.737 3.449 -17.263 1.00 90.00 220 GLU A C 1
ATOM 1856 O O . GLU A 1 220 ? 19.513 3.450 -16.306 1.00 90.00 220 GLU A O 1
ATOM 1861 N N . TRP A 1 221 ? 17.429 3.207 -17.112 1.00 91.00 221 TRP A N 1
ATOM 1862 C CA . TRP A 1 221 ? 16.787 3.024 -15.805 1.00 91.00 221 TRP A CA 1
ATOM 1863 C C . TRP A 1 221 ? 17.398 1.876 -14.992 1.00 91.00 221 TRP A C 1
ATOM 1865 O O . TRP A 1 221 ? 17.613 1.996 -13.785 1.00 91.00 221 TRP A O 1
ATOM 1875 N N . TRP A 1 222 ? 17.678 0.747 -15.648 1.00 88.19 222 TRP A N 1
ATOM 1876 C CA . TRP A 1 222 ? 18.270 -0.428 -15.002 1.00 88.19 222 TRP A CA 1
ATOM 1877 C C . TRP A 1 222 ? 19.808 -0.434 -15.056 1.00 88.19 222 TRP A C 1
ATOM 1879 O O . TRP A 1 222 ? 20.427 -1.376 -14.557 1.00 88.19 222 TRP A O 1
ATOM 1889 N N . GLY A 1 223 ? 20.440 0.604 -15.616 1.00 86.56 223 GLY A N 1
ATOM 1890 C CA . GLY A 1 223 ? 21.895 0.709 -15.752 1.00 86.56 223 GLY A CA 1
ATOM 1891 C C . GLY A 1 223 ? 22.508 -0.334 -16.694 1.00 86.56 223 GLY A C 1
ATOM 1892 O O . GLY A 1 223 ? 23.633 -0.780 -16.468 1.00 86.56 223 GLY A O 1
ATOM 1893 N N . LEU A 1 224 ? 21.768 -0.749 -17.726 1.00 79.25 224 LEU A N 1
ATOM 1894 C CA . LEU A 1 224 ? 22.154 -1.777 -18.702 1.00 79.25 224 LEU A CA 1
ATOM 1895 C C . LEU A 1 224 ? 22.842 -1.205 -19.951 1.00 79.25 224 LEU A C 1
ATOM 1897 O O . LEU A 1 224 ? 23.122 -1.948 -20.888 1.00 79.25 224 LEU A O 1
ATOM 1901 N N . ASP A 1 225 ? 23.141 0.094 -19.987 1.00 64.81 225 ASP A N 1
ATOM 1902 C CA . ASP A 1 225 ? 23.691 0.770 -21.174 1.00 64.81 225 ASP A CA 1
ATOM 1903 C C . ASP A 1 225 ? 25.035 0.181 -21.638 1.00 64.81 225 ASP A C 1
ATOM 1905 O O . ASP A 1 225 ? 25.363 0.223 -22.823 1.00 64.81 225 ASP A O 1
ATOM 1909 N N . GLY A 1 226 ? 25.794 -0.430 -20.720 1.00 55.62 226 GLY A N 1
ATOM 1910 C CA . GLY A 1 226 ? 27.029 -1.158 -21.029 1.00 55.62 226 GLY A CA 1
ATOM 1911 C C . GLY A 1 226 ? 26.830 -2.570 -21.600 1.00 55.62 226 GLY A C 1
ATOM 1912 O O . GLY A 1 226 ? 27.781 -3.138 -22.124 1.00 55.62 226 GLY A O 1
ATOM 1913 N N . GLU A 1 227 ? 25.627 -3.149 -21.513 1.00 54.66 227 GLU A N 1
ATOM 1914 C CA . GLU A 1 227 ? 25.302 -4.480 -22.061 1.00 54.66 227 GLU A CA 1
ATOM 1915 C C . GLU A 1 227 ? 24.725 -4.412 -23.490 1.00 54.66 227 GLU A C 1
ATOM 1917 O O . GLU A 1 227 ? 24.660 -5.427 -24.183 1.00 54.66 227 GLU A O 1
ATOM 1922 N N . ILE A 1 228 ? 24.302 -3.227 -23.946 1.00 53.62 228 ILE A N 1
ATOM 1923 C CA . ILE A 1 228 ? 23.545 -3.043 -25.201 1.00 53.62 228 ILE A CA 1
ATOM 1924 C C . ILE A 1 228 ? 24.435 -2.805 -26.424 1.00 53.62 228 ILE A C 1
ATOM 1926 O O . ILE A 1 228 ? 23.971 -2.914 -27.558 1.00 53.62 228 ILE A O 1
ATOM 1930 N N . LEU A 1 229 ? 25.727 -2.545 -26.236 1.00 48.22 229 LEU A N 1
ATOM 1931 C CA . LEU A 1 229 ? 26.626 -2.184 -27.331 1.00 48.22 229 LEU A CA 1
ATOM 1932 C C . LEU A 1 229 ? 27.997 -2.833 -27.203 1.00 48.22 229 LEU A C 1
ATOM 1934 O O . LEU A 1 229 ? 29.009 -2.138 -27.237 1.00 48.22 229 LEU A O 1
ATOM 1938 N N . ASP A 1 230 ? 28.050 -4.161 -27.123 1.00 52.06 230 ASP A N 1
ATOM 1939 C CA . ASP A 1 230 ? 29.318 -4.803 -27.435 1.00 52.06 230 ASP A CA 1
ATOM 1940 C C . ASP A 1 230 ? 29.146 -6.129 -28.180 1.00 52.06 230 ASP A C 1
ATOM 1942 O O . ASP A 1 230 ? 28.757 -7.165 -27.636 1.00 52.06 230 ASP A O 1
ATOM 1946 N N . GLN A 1 231 ? 29.419 -6.065 -29.481 1.00 51.50 231 GLN A N 1
ATOM 1947 C CA . GLN A 1 231 ? 29.557 -7.240 -30.328 1.00 51.50 231 GLN A CA 1
ATOM 1948 C C . GLN A 1 231 ? 30.728 -8.111 -29.831 1.00 51.50 231 GLN A C 1
ATOM 1950 O O . GLN A 1 231 ? 30.633 -9.337 -29.908 1.00 51.50 231 GLN A O 1
ATOM 1955 N N . ASP A 1 232 ? 31.738 -7.502 -29.192 1.00 48.53 232 ASP A N 1
ATOM 1956 C CA . ASP A 1 232 ? 32.857 -8.208 -28.565 1.00 48.53 232 ASP A CA 1
ATOM 1957 C C . ASP A 1 232 ? 32.419 -8.914 -27.265 1.00 48.53 232 ASP A C 1
ATOM 1959 O O . ASP A 1 232 ? 32.894 -10.009 -26.964 1.00 48.53 232 ASP A O 1
ATOM 1963 N N . LEU A 1 233 ? 31.444 -8.374 -26.518 1.00 50.44 233 LEU A N 1
ATOM 1964 C CA . LEU A 1 233 ? 30.851 -9.049 -25.353 1.00 50.44 233 LEU A CA 1
ATOM 1965 C C . LEU A 1 233 ? 30.006 -10.259 -25.770 1.00 50.44 233 LEU A C 1
ATOM 1967 O O . LEU A 1 233 ? 29.988 -11.261 -25.058 1.00 50.44 233 LEU A O 1
ATOM 1971 N N . GLN A 1 234 ? 29.330 -10.205 -26.922 1.00 54.31 234 GLN A N 1
ATOM 1972 C CA . GLN A 1 234 ? 28.611 -11.360 -27.477 1.00 54.31 234 GLN A CA 1
ATOM 1973 C C . GLN A 1 234 ? 29.569 -12.463 -27.944 1.00 54.31 234 GLN A C 1
ATOM 1975 O O . GLN A 1 234 ? 29.327 -13.636 -27.655 1.00 54.31 234 GLN A O 1
ATOM 1980 N N . GLU A 1 235 ? 30.677 -12.110 -28.603 1.00 56.12 235 GLU A N 1
ATOM 1981 C CA . GLU A 1 235 ? 31.752 -13.065 -28.914 1.00 56.12 235 GLU A CA 1
ATOM 1982 C C . GLU A 1 235 ? 32.360 -13.650 -27.631 1.00 56.12 235 GLU A C 1
ATOM 1984 O O . GLU A 1 235 ? 32.434 -14.869 -27.487 1.00 56.12 235 GLU A O 1
ATOM 1989 N N . TYR A 1 236 ? 32.646 -12.816 -26.629 1.00 52.88 236 TYR A N 1
ATOM 1990 C CA . TYR A 1 236 ? 33.150 -13.261 -25.329 1.00 52.88 236 TYR A CA 1
ATOM 1991 C C . TYR A 1 236 ? 32.179 -14.202 -24.595 1.00 52.88 236 TYR A C 1
ATOM 1993 O O . TYR A 1 236 ? 32.598 -15.188 -23.986 1.00 52.88 236 TYR A O 1
ATOM 2001 N N . LEU A 1 237 ? 30.868 -13.936 -24.640 1.00 53.03 237 LEU A N 1
ATOM 2002 C CA . LEU A 1 237 ? 29.838 -14.803 -24.055 1.00 53.03 237 LEU A CA 1
ATOM 2003 C C . LEU A 1 237 ? 29.690 -16.131 -24.812 1.00 53.03 237 LEU A C 1
ATOM 2005 O O . LEU A 1 237 ? 29.420 -17.162 -24.185 1.00 53.03 237 LEU A O 1
ATOM 2009 N N . ASN A 1 238 ? 29.874 -16.130 -26.133 1.00 57.56 238 ASN A N 1
ATOM 2010 C CA . ASN A 1 238 ? 29.919 -17.352 -26.936 1.00 57.56 238 ASN A CA 1
ATOM 2011 C C . ASN A 1 238 ? 31.149 -18.197 -26.574 1.00 57.56 238 ASN A C 1
ATOM 2013 O O . ASN A 1 238 ? 30.987 -19.368 -26.225 1.00 57.56 238 ASN A O 1
ATOM 2017 N N . ASP A 1 239 ? 32.330 -17.583 -26.503 1.00 58.44 239 ASP A N 1
ATOM 2018 C CA . ASP A 1 239 ? 33.577 -18.233 -26.079 1.00 58.44 239 ASP A CA 1
ATOM 2019 C C . ASP A 1 239 ? 33.481 -18.777 -24.640 1.00 58.44 239 ASP A C 1
ATOM 2021 O O . ASP A 1 239 ? 33.889 -19.902 -24.338 1.00 58.44 239 ASP A O 1
ATOM 2025 N N . MET A 1 240 ? 32.864 -18.022 -23.724 1.00 55.03 240 MET A N 1
ATOM 2026 C CA . MET A 1 240 ? 32.610 -18.461 -22.345 1.00 55.03 240 MET A CA 1
ATOM 2027 C C . MET A 1 240 ? 31.721 -19.713 -22.280 1.00 55.03 240 MET A C 1
ATOM 2029 O O . MET A 1 240 ? 31.935 -20.578 -21.425 1.00 55.03 240 MET A O 1
ATOM 2033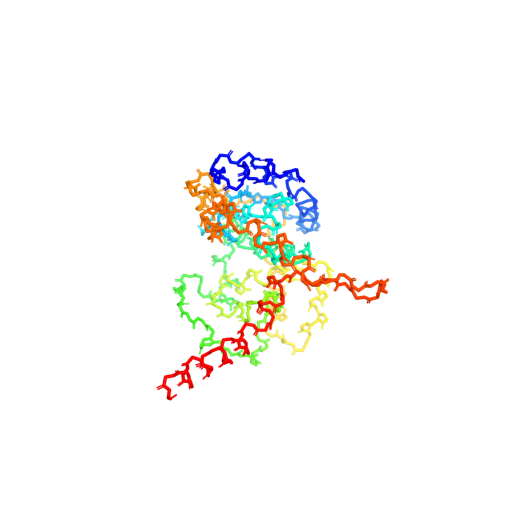 N N . ASN A 1 241 ? 30.724 -19.828 -23.162 1.00 55.53 241 ASN A N 1
ATOM 2034 C CA . ASN A 1 241 ? 29.847 -21.000 -23.235 1.00 55.53 241 ASN A CA 1
ATOM 2035 C C . ASN A 1 241 ? 30.549 -22.234 -23.830 1.00 55.53 241 ASN A C 1
ATOM 2037 O O . ASN A 1 241 ? 30.138 -23.356 -23.521 1.00 55.53 241 ASN A O 1
ATOM 2041 N N . GLU A 1 242 ? 31.614 -22.053 -24.619 1.00 59.53 242 GLU A N 1
ATOM 2042 C CA . GLU A 1 242 ? 32.505 -23.145 -25.035 1.00 59.53 242 GLU A CA 1
ATOM 2043 C C . GLU A 1 242 ? 33.427 -23.602 -23.892 1.00 59.53 242 GLU A C 1
ATOM 2045 O O . GLU A 1 242 ? 33.654 -24.801 -23.712 1.00 59.53 242 GLU A O 1
ATOM 2050 N N . LEU A 1 243 ? 33.907 -22.665 -23.067 1.00 53.00 243 LEU A N 1
ATOM 2051 C CA . LEU A 1 243 ? 34.789 -22.947 -21.927 1.00 53.00 243 LEU A CA 1
ATOM 2052 C C . LEU A 1 243 ? 34.064 -23.630 -20.753 1.00 53.00 243 LEU A C 1
ATOM 2054 O O . LEU A 1 243 ? 34.638 -24.487 -20.074 1.00 53.00 243 LEU A O 1
ATOM 2058 N N . PHE A 1 244 ? 32.795 -23.289 -20.506 1.00 59.78 244 PHE A N 1
ATOM 2059 C CA . PHE A 1 244 ? 31.975 -23.900 -19.455 1.00 59.78 244 PHE A CA 1
ATOM 2060 C C . PHE A 1 244 ? 31.056 -24.992 -20.015 1.00 59.78 244 PHE A C 1
ATOM 2062 O O . PHE A 1 244 ? 29.842 -24.827 -20.137 1.00 59.78 244 PHE A O 1
ATOM 2069 N N . ILE A 1 245 ? 31.649 -26.153 -20.307 1.00 57.09 245 ILE A N 1
ATOM 2070 C CA . ILE A 1 245 ? 30.953 -27.347 -20.807 1.00 57.09 245 ILE A CA 1
ATOM 2071 C C . ILE A 1 245 ? 29.744 -27.683 -19.917 1.00 57.09 245 ILE A C 1
ATOM 2073 O O . ILE A 1 245 ? 29.870 -27.916 -18.709 1.00 57.09 245 ILE A O 1
ATOM 2077 N N . LYS A 1 246 ? 28.553 -27.758 -20.526 1.00 55.56 246 LYS A N 1
ATOM 2078 C CA . LYS A 1 246 ? 27.323 -28.189 -19.846 1.00 55.56 246 LYS A CA 1
ATOM 2079 C C . LYS A 1 246 ? 27.528 -29.592 -19.255 1.00 55.56 246 LYS A C 1
ATOM 2081 O O . LYS A 1 246 ? 27.871 -30.510 -20.000 1.00 55.56 246 LYS A O 1
ATOM 2086 N N . PRO A 1 247 ? 27.288 -29.811 -17.949 1.00 53.34 247 PRO A N 1
ATOM 2087 C CA . PRO A 1 247 ? 27.381 -31.147 -17.381 1.00 53.34 247 PRO A CA 1
ATOM 2088 C C . PRO A 1 247 ? 26.343 -32.054 -18.051 1.00 53.34 247 PRO A C 1
ATOM 2090 O O . PRO A 1 247 ? 25.149 -31.766 -18.040 1.00 53.34 247 PRO A O 1
ATOM 2093 N N . THR A 1 248 ? 26.804 -33.165 -18.621 1.00 55.34 248 THR A N 1
ATOM 2094 C CA . THR A 1 248 ? 25.992 -34.146 -19.363 1.00 55.34 248 THR A CA 1
ATOM 2095 C C . THR A 1 248 ? 24.959 -34.876 -18.497 1.00 55.34 248 THR A C 1
ATOM 2097 O O . THR A 1 248 ? 24.038 -35.493 -19.024 1.00 55.34 248 THR A O 1
ATOM 2100 N N . ASN A 1 249 ? 25.050 -34.754 -17.170 1.00 53.31 249 ASN A N 1
ATOM 2101 C CA . ASN A 1 249 ? 24.118 -35.358 -16.222 1.00 53.31 249 ASN A CA 1
ATOM 2102 C C . ASN A 1 249 ? 23.161 -34.295 -15.657 1.00 53.31 249 ASN A C 1
ATOM 2104 O O . ASN A 1 249 ? 23.548 -33.461 -14.835 1.00 53.31 249 ASN A O 1
ATOM 2108 N N . GLY A 1 250 ? 21.897 -34.354 -16.090 1.00 52.94 250 GLY A N 1
ATOM 2109 C CA . GLY A 1 250 ? 20.824 -33.362 -15.902 1.00 52.94 250 GLY A CA 1
ATOM 2110 C C . GLY A 1 250 ? 20.314 -33.095 -14.476 1.00 52.94 250 GLY A C 1
ATOM 2111 O O . GLY A 1 250 ? 19.143 -32.775 -14.303 1.00 52.94 250 GLY A O 1
ATOM 2112 N N . HIS A 1 251 ? 21.159 -33.192 -13.448 1.00 47.00 251 HIS A N 1
ATOM 2113 C CA . HIS A 1 251 ? 20.772 -32.972 -12.047 1.00 47.00 251 HIS A CA 1
ATOM 2114 C C . HIS A 1 251 ? 21.240 -31.634 -11.451 1.00 47.00 251 HIS A C 1
ATOM 2116 O O . HIS A 1 251 ? 20.895 -31.323 -10.311 1.00 47.00 251 HIS A O 1
ATOM 2122 N N . LYS A 1 252 ? 21.982 -30.800 -12.192 1.00 51.03 252 LYS A N 1
ATOM 2123 C CA . LYS A 1 252 ? 22.349 -29.446 -11.741 1.00 51.03 252 LYS A CA 1
ATOM 2124 C C . LYS A 1 252 ? 21.754 -28.393 -12.670 1.00 51.03 252 LYS A C 1
ATOM 2126 O O . LYS A 1 252 ? 22.170 -28.267 -13.817 1.00 51.03 252 LYS A O 1
ATOM 2131 N N . ARG A 1 253 ? 20.793 -27.616 -12.156 1.00 53.34 253 ARG A N 1
ATOM 2132 C CA . ARG A 1 253 ? 20.333 -26.382 -12.810 1.00 53.34 253 ARG A CA 1
ATOM 2133 C C . ARG A 1 253 ? 21.525 -25.436 -12.947 1.00 53.34 253 ARG A C 1
ATOM 2135 O O . ARG A 1 253 ? 22.141 -25.087 -11.941 1.00 53.34 253 ARG A O 1
ATOM 2142 N N . LEU A 1 254 ? 21.826 -25.031 -14.178 1.00 56.06 254 LEU A N 1
ATOM 2143 C CA . LEU A 1 254 ? 22.770 -23.951 -14.446 1.00 56.06 254 LEU A CA 1
ATOM 2144 C C . LEU A 1 254 ? 22.234 -22.686 -13.765 1.00 56.06 254 LEU A C 1
ATOM 2146 O O . LEU A 1 254 ? 21.094 -22.279 -13.995 1.00 56.06 254 LEU A O 1
ATOM 2150 N N . LEU A 1 255 ? 23.028 -22.114 -12.864 1.00 52.06 255 LEU A N 1
ATOM 2151 C CA . LEU A 1 255 ? 22.743 -20.809 -12.280 1.00 52.06 255 LEU A CA 1
ATOM 2152 C C . LEU A 1 255 ? 23.209 -19.748 -13.281 1.00 52.06 255 LEU A C 1
ATOM 2154 O O . LEU A 1 255 ? 24.359 -19.830 -13.714 1.00 52.06 255 LEU A O 1
ATOM 2158 N N . PRO A 1 256 ? 22.372 -18.757 -13.635 1.00 57.53 256 PRO A N 1
ATOM 2159 C CA . PRO A 1 256 ? 22.827 -17.614 -14.418 1.00 57.53 256 PRO A CA 1
ATOM 2160 C C . PRO A 1 256 ? 24.049 -16.962 -13.756 1.00 57.53 256 PRO A C 1
ATOM 2162 O O . PRO A 1 256 ? 24.064 -16.805 -12.530 1.00 57.53 256 PRO A O 1
ATOM 2165 N N . ALA A 1 257 ? 25.058 -16.584 -14.548 1.00 55.16 257 ALA A N 1
ATOM 2166 C CA . ALA A 1 257 ? 26.316 -16.031 -14.040 1.00 55.16 257 ALA A CA 1
ATOM 2167 C C . ALA A 1 257 ? 26.082 -14.814 -13.133 1.00 55.16 257 ALA A C 1
ATOM 2169 O O . ALA A 1 257 ? 26.639 -14.747 -12.041 1.00 55.16 257 ALA A O 1
ATOM 2170 N N . TRP A 1 258 ? 25.151 -13.929 -13.498 1.00 50.56 258 TRP A N 1
ATOM 2171 C CA . TRP A 1 258 ? 24.764 -12.777 -12.679 1.00 50.56 258 TRP A CA 1
ATOM 2172 C C . TRP A 1 258 ? 24.195 -13.176 -11.303 1.00 50.56 258 TRP A C 1
ATOM 2174 O O . TRP A 1 258 ? 24.509 -12.545 -10.295 1.00 50.56 258 TRP A O 1
ATOM 2184 N N . LYS A 1 259 ? 23.425 -14.274 -11.212 1.00 53.62 259 LYS A N 1
ATOM 2185 C CA . LYS A 1 259 ? 22.922 -14.814 -9.932 1.00 53.62 259 LYS A CA 1
ATOM 2186 C C . LYS A 1 259 ? 24.048 -15.385 -9.079 1.00 53.62 259 LYS A C 1
ATOM 2188 O O . LYS A 1 259 ? 24.018 -15.239 -7.858 1.00 53.62 259 LYS A O 1
ATOM 2193 N N . LEU A 1 260 ? 25.029 -16.039 -9.701 1.00 59.78 260 LEU A N 1
ATOM 2194 C CA . LEU A 1 260 ? 26.218 -16.542 -9.016 1.00 59.78 260 LEU A CA 1
ATOM 2195 C C . LEU A 1 260 ? 27.065 -15.374 -8.486 1.00 59.78 260 LEU A C 1
ATOM 2197 O O . LEU A 1 260 ? 27.378 -15.338 -7.299 1.00 59.78 260 LEU A O 1
ATOM 2201 N N . ILE A 1 261 ? 27.371 -14.396 -9.340 1.00 62.66 261 ILE A N 1
ATOM 2202 C CA . ILE A 1 261 ? 28.169 -13.216 -8.996 1.00 62.66 261 ILE A CA 1
ATOM 2203 C C . ILE A 1 261 ? 27.490 -12.438 -7.875 1.00 62.66 261 ILE A C 1
ATOM 2205 O O . ILE A 1 261 ? 28.123 -1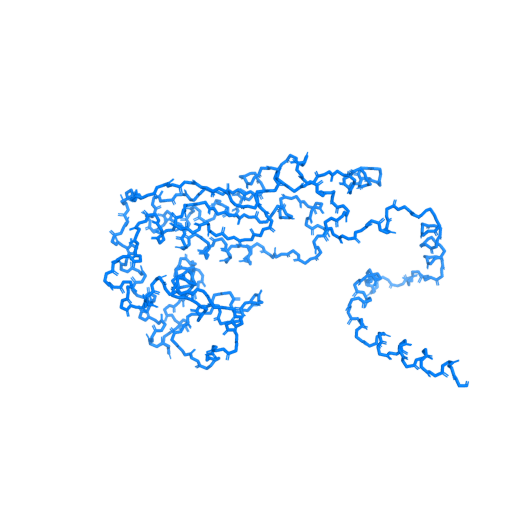2.202 -6.856 1.00 62.66 261 ILE A O 1
ATOM 2209 N N . ARG A 1 262 ? 26.188 -12.143 -7.976 1.00 61.75 262 ARG A N 1
ATOM 2210 C CA . ARG A 1 262 ? 25.443 -11.444 -6.916 1.00 61.75 262 ARG A CA 1
ATOM 2211 C C . ARG A 1 262 ? 25.423 -12.233 -5.603 1.00 61.75 262 ARG A C 1
ATOM 2213 O O . ARG A 1 262 ? 25.611 -11.652 -4.538 1.00 61.75 262 ARG A O 1
ATOM 2220 N N . LYS A 1 263 ? 25.271 -13.563 -5.661 1.00 61.53 263 LYS A N 1
ATOM 2221 C CA . LYS A 1 263 ? 25.302 -14.441 -4.477 1.00 61.53 263 LYS A CA 1
ATOM 2222 C C . LYS A 1 263 ? 26.663 -14.452 -3.776 1.00 61.53 263 LYS A C 1
ATOM 2224 O O . LYS A 1 263 ? 26.710 -14.542 -2.551 1.00 61.53 263 LYS A O 1
ATOM 2229 N N . TYR A 1 264 ? 27.757 -14.390 -4.531 1.00 62.94 264 TYR A N 1
ATOM 2230 C CA . TYR A 1 264 ? 29.120 -14.455 -3.997 1.00 62.94 264 TYR A CA 1
ATOM 2231 C C . TYR A 1 264 ? 29.850 -13.108 -4.026 1.00 62.94 264 TYR A C 1
ATOM 2233 O O . TYR A 1 264 ? 31.038 -13.077 -3.714 1.00 62.94 264 TYR A O 1
ATOM 2241 N N . ALA A 1 265 ? 29.152 -12.010 -4.336 1.00 63.78 265 ALA A N 1
ATOM 2242 C CA . ALA A 1 265 ? 29.738 -10.703 -4.631 1.00 63.78 265 ALA A CA 1
ATOM 2243 C C . ALA A 1 265 ? 30.717 -10.276 -3.543 1.00 63.78 265 ALA A C 1
ATOM 2245 O O . ALA A 1 265 ? 31.874 -10.018 -3.832 1.00 63.78 265 ALA A O 1
ATOM 2246 N N . ARG A 1 266 ? 30.303 -10.349 -2.272 1.00 61.06 266 ARG 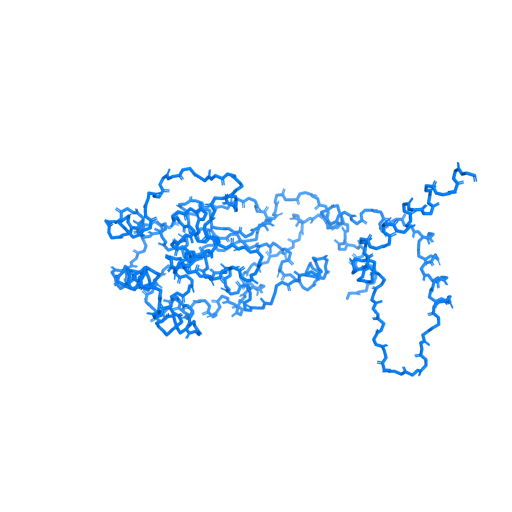A N 1
ATOM 2247 C CA . ARG A 1 266 ? 31.159 -9.967 -1.142 1.00 61.06 266 ARG A CA 1
ATOM 2248 C C . ARG A 1 266 ? 32.466 -10.765 -1.078 1.00 61.06 266 ARG A C 1
ATOM 2250 O O . ARG A 1 266 ? 33.529 -10.186 -0.897 1.00 61.06 266 ARG A O 1
ATOM 2257 N N . VAL A 1 267 ? 32.393 -12.085 -1.262 1.00 69.38 267 VAL A N 1
ATOM 2258 C CA . VAL A 1 267 ? 33.559 -12.985 -1.203 1.00 69.38 267 VAL A CA 1
ATOM 2259 C C . VAL A 1 267 ? 34.464 -12.793 -2.420 1.00 69.38 267 VAL A C 1
ATOM 2261 O O . VAL A 1 267 ? 35.686 -12.834 -2.294 1.00 69.38 267 VAL A O 1
ATOM 2264 N N . LEU A 1 268 ? 33.873 -12.587 -3.599 1.00 69.44 268 LEU A N 1
ATOM 2265 C CA . LEU A 1 268 ? 34.608 -12.313 -4.830 1.00 69.44 268 LEU A CA 1
ATOM 2266 C C . LEU A 1 268 ? 35.329 -10.968 -4.739 1.00 69.44 268 LEU A C 1
ATOM 2268 O O . LEU A 1 268 ? 36.524 -10.919 -5.005 1.00 69.44 268 LEU A O 1
ATOM 2272 N N . THR A 1 269 ? 34.652 -9.916 -4.276 1.00 73.19 269 THR A N 1
ATOM 2273 C CA . THR A 1 269 ? 35.251 -8.597 -4.052 1.00 73.19 269 THR A CA 1
ATOM 2274 C C . THR A 1 269 ? 36.392 -8.677 -3.041 1.00 73.19 269 THR A C 1
ATOM 2276 O O . THR A 1 269 ? 37.486 -8.225 -3.349 1.00 73.19 269 THR A O 1
ATOM 2279 N N . GLU A 1 270 ? 36.200 -9.330 -1.888 1.00 72.81 270 GLU A N 1
ATOM 2280 C CA . GLU A 1 270 ? 37.266 -9.517 -0.889 1.00 72.81 270 GLU A CA 1
ATOM 2281 C C . GLU A 1 270 ? 38.494 -10.236 -1.480 1.00 72.81 270 GLU A C 1
ATOM 2283 O O . GLU A 1 270 ? 39.629 -9.802 -1.274 1.00 72.81 270 GLU A O 1
ATOM 2288 N N . ARG A 1 271 ? 38.292 -11.312 -2.255 1.00 73.06 271 ARG A N 1
ATOM 2289 C CA . ARG A 1 271 ? 39.395 -12.069 -2.871 1.00 73.06 271 ARG A CA 1
ATOM 2290 C C . ARG A 1 271 ? 40.094 -11.319 -3.997 1.00 73.06 271 ARG A C 1
ATOM 2292 O O . ARG A 1 271 ? 41.316 -11.389 -4.084 1.00 73.06 271 ARG A O 1
ATOM 2299 N N . VAL A 1 272 ? 39.347 -10.614 -4.842 1.00 76.75 272 VAL A N 1
ATOM 2300 C CA . VAL A 1 272 ? 39.905 -9.802 -5.931 1.00 76.75 272 VAL A CA 1
ATOM 2301 C C . VAL A 1 272 ? 40.677 -8.619 -5.354 1.00 76.75 272 VAL A C 1
ATOM 2303 O O . VAL A 1 272 ? 41.804 -8.378 -5.773 1.00 76.75 272 VAL A O 1
ATOM 2306 N N . SER A 1 273 ? 40.149 -7.944 -4.329 1.00 72.38 273 SER A N 1
ATOM 2307 C CA . SER A 1 273 ? 40.872 -6.889 -3.611 1.00 72.38 273 SER A CA 1
ATOM 2308 C C . SER A 1 273 ? 42.162 -7.408 -2.972 1.00 72.38 273 SER A C 1
ATOM 2310 O O . SER A 1 273 ? 43.201 -6.765 -3.105 1.00 72.38 273 SER A O 1
ATOM 2312 N N . LEU A 1 274 ? 42.131 -8.588 -2.340 1.00 74.88 274 LEU A N 1
ATOM 2313 C CA . LEU A 1 274 ? 43.329 -9.240 -1.799 1.00 74.88 274 LEU A CA 1
ATOM 2314 C C . LEU A 1 274 ? 44.353 -9.556 -2.895 1.00 74.88 274 LEU A C 1
ATOM 2316 O O . LEU A 1 274 ? 45.530 -9.242 -2.733 1.00 74.88 274 LEU A O 1
ATOM 2320 N N . TRP A 1 275 ? 43.914 -10.122 -4.018 1.00 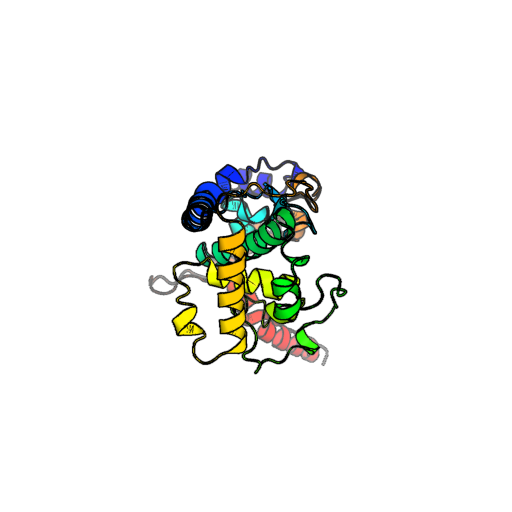75.56 275 TRP A N 1
ATOM 2321 C CA . TRP A 1 275 ? 44.784 -10.452 -5.144 1.00 75.56 275 TRP A CA 1
ATOM 2322 C C . TRP A 1 275 ? 45.429 -9.202 -5.753 1.00 75.56 275 TRP A C 1
ATOM 2324 O O . TRP A 1 275 ? 46.651 -9.149 -5.868 1.00 75.56 275 TRP A O 1
ATOM 2334 N N . ILE A 1 276 ? 44.649 -8.153 -6.028 1.00 76.62 276 ILE A N 1
ATOM 2335 C CA . ILE A 1 276 ? 45.154 -6.868 -6.541 1.00 76.62 276 ILE A CA 1
ATOM 2336 C C . ILE A 1 276 ? 46.145 -6.242 -5.550 1.00 76.62 276 ILE A C 1
ATOM 2338 O O . ILE A 1 276 ? 47.223 -5.804 -5.944 1.00 76.62 276 ILE A O 1
ATOM 2342 N N . SER A 1 277 ? 45.834 -6.263 -4.250 1.00 70.56 277 SER A N 1
ATOM 2343 C CA . SER A 1 277 ? 46.728 -5.729 -3.212 1.00 70.56 277 SER A CA 1
ATOM 2344 C C . SER A 1 277 ? 48.032 -6.523 -3.050 1.00 70.56 277 SER A C 1
ATOM 2346 O O . SER A 1 277 ? 49.043 -5.966 -2.627 1.00 70.56 277 SER A O 1
ATOM 2348 N N . GLY A 1 278 ? 48.025 -7.813 -3.404 1.00 64.38 278 GLY A N 1
ATOM 2349 C CA . GLY A 1 278 ? 49.202 -8.682 -3.413 1.00 64.38 278 GLY A CA 1
ATOM 2350 C C . GLY A 1 278 ? 49.998 -8.652 -4.719 1.00 64.38 278 GLY A C 1
ATOM 2351 O O . GLY A 1 278 ? 51.142 -9.083 -4.720 1.00 64.38 278 GLY A O 1
ATOM 2352 N N . SER A 1 279 ? 49.419 -8.130 -5.804 1.00 59.75 279 SER A N 1
ATOM 2353 C CA . SER A 1 279 ? 50.046 -8.070 -7.136 1.00 59.75 279 SER A CA 1
ATOM 2354 C C . SER A 1 279 ? 51.008 -6.884 -7.303 1.00 59.75 279 SER A C 1
ATOM 2356 O O . SER A 1 279 ? 51.748 -6.834 -8.277 1.00 59.75 279 SER A O 1
ATOM 2358 N N . ASN A 1 280 ? 51.005 -5.941 -6.352 1.00 52.44 280 ASN A N 1
ATOM 2359 C CA . ASN A 1 280 ? 51.925 -4.796 -6.275 1.00 52.44 280 ASN A CA 1
ATOM 2360 C C . ASN A 1 280 ? 53.105 -5.040 -5.305 1.00 52.44 280 ASN A C 1
ATOM 2362 O O . ASN A 1 280 ? 53.644 -4.090 -4.732 1.00 52.44 280 ASN A O 1
ATOM 2366 N N . LYS A 1 281 ? 53.491 -6.302 -5.085 1.00 49.50 281 LYS A N 1
ATOM 2367 C CA . LYS A 1 281 ? 54.689 -6.696 -4.327 1.00 49.50 281 LYS A CA 1
ATOM 2368 C C . LYS A 1 281 ? 55.629 -7.536 -5.172 1.00 49.50 281 LYS A C 1
ATOM 2370 O O . LYS A 1 281 ? 55.119 -8.388 -5.928 1.00 49.50 281 LYS A O 1
#

Radius of gyration: 23.58 Å; chains: 1; bounding box: 77×51×56 Å

Sequence (281 aa):
MNEINYQKFLTTRICDLELDVNESMAHLFKRLKKELRDHRILLWPDFYFGNEWGCVNKKISISVPFYLATPELKTLEGDVPTNEEIMKTLRHETGHAVNYAYKLWQQKDWRETFGDFNKKYRDGYLYRVNPWSKSYVRHLHYMGDPHYAQKHPDEDWAETFATWLDPRSHWDVKYRNWPNALEKLSVVDRLIEGIAVKEPISTQKKCDGVYSTIEETASEWWGLDGEILDQDLQEYLNDMNELFIKPTNGHKRLLPAWKLIRKYARVLTERVSLWISGSNK

Foldseek 3Di:
DDPVVLLVQQQDFLLPDDFDPCVLCVVLLVVLVVLCVVLQNPDDAAEAEFCDFAADQLASYTYDHRLSGDPSSVVLVVDHDDSVLVSLSVQLRNLRNQCNQQVVQVDPLLCVQLNHQPDDQDPPQVVVDDLPALLAACSCCVVPCNPQLSRGSSSSRSSLRSLLSPPPNVVCVVSVVSVNSNVSNVSSSVSSNVCRNHGGPDNDDDDDRHSSPRRDGSCVVSVNPVVSDDPVVVVVVVVVCVVPDDPPDPPDDDDPPVNVCVVCVVVVVVVVVVVVVVVVD